Protein AF-A0A921KM11-F1 (afdb_monomer)

Nearest PDB structures (foldseek):
  5i2d-assembly2_M  TM=9.593E-01  e=4.001E-28  Thermus thermophilus HB8
  5d4c-assembly2_K  TM=9.243E-01  e=2.531E-28  Thermus thermophilus
  5i2d-assembly2_L  TM=9.234E-01  e=7.091E-28  Thermus thermophilus HB8
  5tjg-assembly1_B  TM=9.460E-01  e=3.326E-27  Thermus aquaticus
  1bdf-assembly1_B  TM=9.072E-01  e=2.531E-28  Escherichia coli

Mean predicted aligned error: 5.38 Å

Foldseek 3Di:
DPDFDQWDWDWADPDQFKIKIKTDFGFFPVLVVVQVLLQVCLQWPDKFKAWFKKFKPPAQEQPAAAPQWPDGSVLLLVLSRLWGKAFPPPDFKDKKKAKDADQDFDFLLRIPDDPRIDTQCRRRTRTGGHHGGIIIMMTMMGMDTHKDAQVNSDDPPDDGRMGTHITGGNQWPDKDWDWDFDDDDPDGNTIMIMIMTGGSNSDGSVVSSVVSVVVVVVVVVVVVCVVVPDD

Secondary structure (DSSP, 8-state):
-------EEEEEEEETTEEEEEEEEE-TTHHHHHHHHHHHHHHHTSEEEEEEEEEETT--SSS-B-TTBSSBHHHHHHHHTT--EEE-SS-SEEEEEEEEESSEEEEGGGSB--TTEEES-TT-EEEEEPTT-EEEEEEEEEEEESEE-TGGG--TTPPTTEEE--EE--SEEEEEEEEEEEEETTEEEEEEEEEEEEE-SSS-HHHHHHHHHHHHHHHHHHHHGGGGS--

Sequence (231 aa):
MSEFIRPQVSVEEISENLARVSAEPLERGYGDTLGNSLRRVLLSSLSGAAVEAIQIDGVQHEFTTVDGVYEDVTDIVLNVKGLVFRSMGTGDEAEASLSVDGPMTVTGGDFDIPAEFELVNPDHVICTLGAGAHLTMKMRVGVGRGYVSGEDNERESDPIGIIHVDSLYSPVKRCAKAVEACRVGRHTDYDRLVLEVETNGSISPRDAVVEAANIINQHMTAFMSLTDEDE

Radius of gyration: 22.62 Å; Cα contacts (8 Å, |Δi|>4): 521; chains: 1; bounding box: 48×47×66 Å

Organism: NCBI:txid1852386

Solvent-accessible surface area (backbone atoms only — not comparable to full-atom values): 12257 Å² total; per-residue (Å²): 128,87,81,75,74,82,53,48,76,47,77,47,77,77,48,86,34,28,26,38,39,35,39,36,59,28,60,65,65,46,21,57,57,51,47,55,50,43,47,49,33,38,47,44,62,39,74,25,19,23,46,32,29,38,36,44,74,98,43,64,56,56,96,43,72,51,78,48,41,78,50,40,39,54,53,34,52,55,29,52,63,68,52,42,36,27,67,66,78,78,54,61,63,52,66,30,38,36,74,54,70,30,64,40,74,43,31,52,61,65,40,53,68,45,86,38,44,44,73,70,47,36,83,43,65,42,46,40,34,34,78,80,17,68,51,47,39,38,35,38,36,35,58,44,50,18,70,44,50,24,76,77,54,62,55,95,85,62,62,91,29,55,38,56,31,56,22,63,11,29,42,37,76,44,69,49,78,49,70,42,78,34,70,62,94,90,46,63,65,26,16,26,25,38,37,39,33,30,28,71,59,61,45,46,35,68,57,46,52,52,53,27,52,50,55,53,49,57,59,50,48,66,61,58,54,61,77,69,77,82,128

pLDDT: mean 92.93, std 8.07, range [41.41, 98.19]

Structure (mmCIF, N/CA/C/O backbone):
data_AF-A0A921KM11-F1
#
_entry.id   AF-A0A921KM11-F1
#
loop_
_atom_site.group_PDB
_atom_site.id
_atom_site.type_symbol
_atom_site.label_atom_id
_atom_site.label_alt_id
_atom_site.label_comp_id
_atom_site.label_asym_id
_atom_site.label_entity_id
_atom_site.label_seq_id
_atom_site.pdbx_PDB_ins_code
_atom_site.Cartn_x
_atom_site.Cartn_y
_atom_site.Cartn_z
_atom_site.occupancy
_atom_site.B_iso_or_equiv
_atom_site.auth_seq_id
_atom_site.auth_comp_id
_atom_site.auth_asym_id
_atom_site.auth_atom_id
_atom_site.pdbx_PDB_model_num
ATOM 1 N N . MET A 1 1 ? 24.449 14.269 -31.905 1.00 48.00 1 MET A N 1
ATOM 2 C CA . MET A 1 1 ? 23.913 13.405 -30.835 1.00 48.00 1 MET A CA 1
ATOM 3 C C . MET A 1 1 ? 23.383 12.150 -31.500 1.00 48.00 1 MET A C 1
ATOM 5 O O . MET A 1 1 ? 22.691 12.293 -32.499 1.00 48.00 1 MET A O 1
ATOM 9 N N . SER A 1 2 ? 23.792 10.961 -31.051 1.00 53.56 2 SER A N 1
ATOM 10 C CA . SER A 1 2 ? 23.215 9.708 -31.560 1.00 53.56 2 SER A CA 1
ATOM 11 C C . SER A 1 2 ? 21.723 9.717 -31.244 1.00 53.56 2 SER A C 1
ATOM 13 O O . SER A 1 2 ? 21.355 9.969 -30.099 1.00 53.56 2 SER A O 1
ATOM 15 N N . GLU A 1 3 ? 20.876 9.527 -32.249 1.00 69.94 3 GLU A N 1
ATOM 16 C CA . GLU A 1 3 ? 19.427 9.508 -32.067 1.00 69.94 3 GLU A CA 1
ATOM 17 C C . GLU A 1 3 ? 19.057 8.181 -31.391 1.00 69.94 3 GLU A C 1
ATOM 19 O O . GLU A 1 3 ? 19.225 7.114 -31.980 1.00 69.94 3 GLU A O 1
ATOM 24 N N . PHE A 1 4 ? 18.664 8.244 -30.116 1.00 75.06 4 PHE A N 1
ATOM 25 C CA . PHE A 1 4 ? 18.194 7.083 -29.358 1.00 75.06 4 PHE A CA 1
ATOM 26 C C . PHE A 1 4 ? 16.927 6.519 -30.002 1.00 75.06 4 PHE A C 1
ATOM 28 O O . PHE A 1 4 ? 16.059 7.278 -30.455 1.00 75.06 4 PHE A O 1
ATOM 35 N N . ILE A 1 5 ? 16.791 5.192 -30.023 1.00 82.31 5 ILE A N 1
ATOM 36 C CA . ILE A 1 5 ? 15.549 4.574 -30.485 1.00 82.31 5 ILE A CA 1
ATOM 37 C C . ILE A 1 5 ? 14.467 4.862 -29.449 1.00 82.31 5 ILE A C 1
ATOM 39 O O . ILE A 1 5 ? 14.670 4.688 -28.252 1.00 82.31 5 ILE A O 1
ATOM 43 N N . ARG A 1 6 ? 13.290 5.304 -29.902 1.00 85.38 6 ARG A N 1
ATOM 44 C CA . ARG A 1 6 ? 12.140 5.447 -29.006 1.00 85.38 6 ARG A CA 1
ATOM 45 C C . ARG A 1 6 ? 11.589 4.054 -28.680 1.00 85.38 6 ARG A C 1
ATOM 47 O O . ARG A 1 6 ? 11.075 3.411 -29.600 1.00 85.38 6 ARG A O 1
ATOM 54 N N . PRO A 1 7 ? 11.665 3.591 -27.419 1.00 89.56 7 PRO A N 1
ATOM 55 C CA . PRO A 1 7 ? 11.099 2.305 -27.047 1.00 89.56 7 PRO A CA 1
ATOM 56 C C . PRO A 1 7 ? 9.572 2.359 -27.131 1.00 89.56 7 PRO A C 1
ATOM 58 O O . PRO A 1 7 ? 8.949 3.390 -26.864 1.00 89.56 7 PRO A O 1
ATOM 61 N N . GLN A 1 8 ? 8.963 1.232 -27.474 1.00 92.38 8 GLN A N 1
ATOM 62 C CA . GLN A 1 8 ? 7.533 1.015 -27.319 1.00 92.38 8 GLN A CA 1
ATOM 63 C C . GLN A 1 8 ? 7.277 0.395 -25.952 1.00 92.38 8 GLN A C 1
ATOM 65 O O . GLN A 1 8 ? 7.977 -0.530 -25.540 1.00 92.38 8 GLN A O 1
ATOM 70 N N . VAL A 1 9 ? 6.265 0.907 -25.255 1.00 95.19 9 VAL A N 1
ATOM 71 C CA . VAL A 1 9 ? 5.821 0.368 -23.969 1.00 95.19 9 VAL A CA 1
ATOM 72 C C . VAL A 1 9 ? 4.517 -0.385 -24.191 1.00 95.19 9 VAL A C 1
ATOM 74 O O . VAL A 1 9 ? 3.579 0.155 -24.777 1.00 95.19 9 VAL A O 1
ATOM 77 N N . SER A 1 10 ? 4.457 -1.626 -23.722 1.00 95.12 10 SER A N 1
ATOM 78 C CA . SER A 1 10 ? 3.253 -2.455 -23.729 1.00 95.12 10 SER A CA 1
ATOM 79 C C . SER A 1 10 ? 2.886 -2.874 -22.309 1.00 95.12 10 SER A C 1
ATOM 81 O O . SER A 1 10 ? 3.757 -3.039 -21.454 1.00 95.12 10 SER A O 1
ATOM 83 N N . VAL A 1 11 ? 1.586 -3.026 -22.063 1.00 95.88 11 VAL A N 1
ATOM 84 C CA . VAL A 1 11 ? 1.032 -3.438 -20.772 1.00 95.88 11 VAL A CA 1
ATOM 85 C C . VAL A 1 11 ? 0.155 -4.661 -21.003 1.00 95.88 11 VAL A C 1
ATOM 87 O O . VAL A 1 11 ? -0.763 -4.624 -21.820 1.00 95.88 11 VAL A O 1
ATOM 90 N N . GLU A 1 12 ? 0.459 -5.739 -20.293 1.00 96.38 12 GLU A N 1
ATOM 91 C CA . GLU A 1 12 ? -0.336 -6.958 -20.203 1.00 96.38 12 GLU A CA 1
ATOM 92 C C . GLU A 1 12 ? -0.961 -7.006 -18.803 1.00 96.38 12 GLU A C 1
ATOM 94 O O . GLU A 1 12 ? -0.262 -7.175 -17.802 1.00 96.38 12 GLU A O 1
ATOM 99 N N . GLU A 1 13 ? -2.277 -6.818 -18.719 1.00 93.94 13 GLU A N 1
ATOM 100 C CA . GLU A 1 13 ? -3.025 -6.927 -17.463 1.00 93.94 13 GLU A CA 1
ATOM 101 C C . GLU A 1 13 ? -3.270 -8.411 -17.155 1.00 93.94 13 GLU A C 1
ATOM 103 O O . GLU A 1 13 ? -3.981 -9.098 -17.887 1.00 93.94 13 GLU A O 1
ATOM 108 N N . ILE A 1 14 ? -2.641 -8.921 -16.091 1.00 95.19 14 ILE A N 1
ATOM 109 C CA . ILE A 1 14 ? -2.758 -10.326 -15.666 1.00 95.19 14 ILE A CA 1
ATOM 110 C C . ILE A 1 14 ? -3.972 -10.487 -14.739 1.00 95.19 14 ILE A C 1
ATOM 112 O O . ILE A 1 14 ? -4.701 -11.474 -14.822 1.00 95.19 14 ILE A O 1
ATOM 116 N N . SER A 1 15 ? -4.189 -9.515 -13.852 1.00 94.50 15 SER A N 1
ATOM 117 C CA . SER A 1 15 ? -5.377 -9.378 -13.001 1.00 94.50 15 SER A CA 1
ATOM 118 C C . SER A 1 15 ? -5.575 -7.906 -12.624 1.00 94.50 15 SER A C 1
ATOM 120 O O . SER A 1 15 ? -4.727 -7.079 -12.954 1.00 94.50 15 SER A O 1
ATOM 122 N N . GLU A 1 16 ? -6.637 -7.579 -11.883 1.00 91.56 16 GLU A N 1
ATOM 123 C CA . GLU A 1 16 ? -6.924 -6.202 -11.439 1.00 91.56 16 GLU A CA 1
ATOM 124 C C . GLU A 1 16 ? -5.727 -5.528 -10.742 1.00 91.56 16 GLU A C 1
ATOM 126 O O . GLU A 1 16 ? -5.432 -4.362 -10.995 1.00 91.56 16 GLU A O 1
ATOM 131 N N . ASN A 1 17 ? -4.983 -6.290 -9.933 1.00 96.25 17 ASN A N 1
ATOM 132 C CA . ASN A 1 17 ? -3.869 -5.784 -9.127 1.00 96.25 17 ASN A CA 1
ATOM 133 C C . ASN A 1 17 ? -2.497 -6.290 -9.595 1.00 96.25 17 ASN A C 1
ATOM 135 O O . ASN A 1 17 ? -1.511 -6.117 -8.882 1.00 96.25 17 ASN A O 1
ATOM 139 N N . LEU A 1 18 ? -2.404 -6.927 -10.769 1.00 97.50 18 LEU A N 1
ATOM 140 C CA . LEU A 1 18 ? -1.148 -7.465 -11.303 1.00 97.50 18 LEU A CA 1
ATOM 141 C C . LEU A 1 18 ? -1.035 -7.189 -12.800 1.00 97.50 18 LEU A C 1
ATOM 143 O O . LEU A 1 18 ? -1.850 -7.674 -13.584 1.00 97.50 18 LEU A O 1
ATOM 147 N N . ALA A 1 19 ? 0.021 -6.491 -13.211 1.00 97.69 19 ALA A N 1
ATOM 148 C CA . ALA A 1 19 ? 0.318 -6.282 -14.624 1.00 97.69 19 ALA A CA 1
ATOM 149 C C . ALA A 1 19 ? 1.790 -6.525 -14.941 1.00 97.69 19 ALA A C 1
ATOM 151 O O . ALA A 1 19 ? 2.681 -6.319 -14.111 1.00 97.69 19 ALA A O 1
ATOM 152 N N . ARG A 1 20 ? 2.037 -6.914 -16.188 1.00 97.88 20 ARG A N 1
ATOM 153 C CA . ARG A 1 20 ? 3.364 -6.972 -16.780 1.00 97.88 20 ARG A CA 1
ATOM 154 C C . ARG A 1 20 ? 3.530 -5.819 -17.759 1.00 97.88 20 ARG A C 1
ATOM 156 O O . ARG A 1 20 ? 2.820 -5.725 -18.754 1.00 97.88 20 ARG A O 1
ATOM 163 N N . VAL A 1 21 ? 4.487 -4.945 -17.485 1.00 97.31 21 VAL A N 1
ATOM 164 C CA . VAL A 1 21 ? 4.853 -3.826 -18.353 1.00 97.31 21 VAL A CA 1
ATOM 165 C C . VAL A 1 21 ? 6.169 -4.156 -19.031 1.00 97.31 21 VAL A C 1
ATOM 167 O O . VAL A 1 21 ? 7.143 -4.480 -18.355 1.00 97.31 21 VAL A O 1
ATOM 170 N N . SER A 1 22 ? 6.217 -4.070 -20.358 1.00 96.69 22 SER A N 1
ATOM 171 C CA . SER A 1 22 ? 7.458 -4.277 -21.100 1.00 96.69 22 SER A CA 1
ATOM 172 C C . SER A 1 22 ? 7.816 -3.088 -21.980 1.00 96.69 22 SER A C 1
ATOM 174 O O . SER A 1 22 ? 6.933 -2.438 -22.538 1.00 96.69 22 SER A O 1
ATOM 176 N N . ALA A 1 23 ? 9.111 -2.790 -22.072 1.00 96.06 23 ALA A N 1
ATOM 177 C CA . ALA A 1 23 ? 9.656 -1.706 -22.879 1.00 96.06 23 ALA A CA 1
ATOM 178 C C . ALA A 1 23 ? 10.766 -2.234 -23.794 1.00 96.06 23 ALA A C 1
ATOM 180 O O . ALA A 1 23 ? 11.762 -2.783 -23.314 1.00 96.06 23 ALA A O 1
ATOM 181 N N . GLU A 1 24 ? 10.587 -2.066 -25.104 1.00 93.75 24 GLU A N 1
ATOM 182 C CA . GLU A 1 24 ? 11.540 -2.498 -26.129 1.00 93.75 24 GLU A CA 1
ATOM 183 C C . GLU A 1 24 ? 11.396 -1.709 -27.445 1.00 93.75 24 GLU A C 1
ATOM 185 O O . GLU A 1 24 ? 10.311 -1.214 -27.756 1.00 93.75 24 GLU A O 1
ATOM 190 N N . PRO A 1 25 ? 12.458 -1.612 -28.261 1.00 94.56 25 PRO A N 1
ATOM 191 C CA . PRO A 1 25 ? 13.839 -1.957 -27.930 1.00 94.56 25 PRO A CA 1
ATOM 192 C C . PRO A 1 25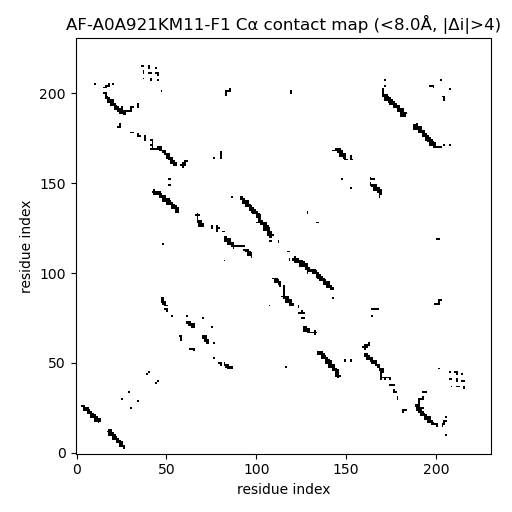 ? 14.516 -0.839 -27.122 1.00 94.56 25 PRO A C 1
ATOM 194 O O . PRO A 1 25 ? 14.247 0.341 -27.340 1.00 94.56 25 PRO A O 1
ATOM 197 N N . LEU A 1 26 ? 15.409 -1.215 -26.209 1.00 92.88 26 LEU A N 1
ATOM 198 C CA . LEU A 1 26 ? 16.268 -0.308 -25.442 1.00 92.88 26 LEU A CA 1
ATOM 199 C C . LEU A 1 26 ? 17.730 -0.559 -25.805 1.00 92.88 26 LEU A C 1
ATOM 201 O O . LEU A 1 26 ? 18.121 -1.697 -26.049 1.00 92.88 26 LEU A O 1
ATOM 205 N N . GLU A 1 27 ? 18.569 0.468 -25.842 1.00 91.31 27 GLU A N 1
ATOM 206 C CA . GLU A 1 27 ? 20.008 0.278 -26.008 1.00 91.31 27 GLU A CA 1
ATOM 207 C C . GLU A 1 27 ? 20.583 -0.568 -24.864 1.00 91.31 27 GLU A C 1
ATOM 209 O O . GLU A 1 27 ? 20.099 -0.541 -23.729 1.00 91.31 27 GLU A O 1
ATOM 214 N N . ARG A 1 28 ? 21.651 -1.313 -25.153 1.00 90.62 28 ARG A N 1
ATOM 215 C CA . ARG A 1 28 ? 22.296 -2.192 -24.177 1.00 90.62 28 ARG A CA 1
ATOM 216 C C . ARG A 1 28 ? 22.605 -1.469 -22.862 1.00 90.62 28 ARG A C 1
ATOM 218 O O . ARG A 1 28 ? 23.297 -0.452 -22.851 1.00 90.62 28 ARG A O 1
ATOM 225 N N . GLY A 1 29 ? 22.153 -2.037 -21.749 1.00 91.44 29 GLY A N 1
ATOM 226 C CA . GLY A 1 29 ? 22.330 -1.505 -20.398 1.00 91.44 29 GLY A CA 1
ATOM 227 C C . GLY A 1 29 ? 21.230 -0.534 -19.959 1.00 91.44 29 GLY A C 1
ATOM 228 O O . GLY A 1 29 ? 21.071 -0.311 -18.756 1.00 91.44 29 GLY A O 1
ATOM 229 N N . TYR A 1 30 ? 20.424 0.015 -20.877 1.00 93.12 30 TYR A N 1
ATOM 230 C CA . TYR A 1 30 ? 19.284 0.856 -20.498 1.00 93.12 30 TYR A CA 1
ATOM 231 C C . TYR A 1 30 ? 18.153 0.043 -19.868 1.00 93.12 30 TYR A C 1
ATOM 233 O O . TYR A 1 30 ? 17.442 0.584 -19.019 1.00 93.12 30 TYR A O 1
ATOM 241 N N . GLY A 1 31 ? 18.023 -1.252 -20.187 1.00 94.81 31 GLY A N 1
ATOM 242 C CA . GLY A 1 31 ? 17.074 -2.133 -19.504 1.00 94.81 31 GLY A CA 1
ATOM 243 C C . GLY A 1 31 ? 17.340 -2.198 -17.997 1.00 94.81 31 GLY A C 1
ATOM 244 O O . GLY A 1 31 ? 16.425 -2.043 -17.186 1.00 94.81 31 GLY A O 1
ATOM 245 N N . ASP A 1 32 ? 18.607 -2.342 -17.603 1.00 95.81 32 ASP A N 1
ATOM 246 C CA . ASP A 1 32 ? 19.002 -2.353 -16.195 1.00 95.81 32 ASP A CA 1
ATOM 247 C C . ASP A 1 32 ? 18.861 -0.980 -15.532 1.00 95.81 32 ASP A C 1
ATOM 249 O O . ASP A 1 32 ? 18.305 -0.895 -14.435 1.00 95.81 32 ASP A O 1
ATOM 253 N N . THR A 1 33 ? 19.315 0.087 -16.195 1.00 95.38 33 THR A N 1
ATOM 254 C CA . THR A 1 33 ? 19.247 1.461 -15.672 1.00 95.38 33 THR A CA 1
ATOM 255 C C . THR A 1 33 ? 17.808 1.894 -15.397 1.00 95.38 33 THR A C 1
ATOM 257 O O . THR A 1 33 ? 17.485 2.314 -14.280 1.00 95.38 33 THR A O 1
ATOM 260 N N . LEU A 1 34 ? 16.922 1.751 -16.386 1.00 95.50 34 LEU A N 1
ATOM 261 C CA . LEU A 1 34 ? 15.516 2.133 -16.256 1.00 95.50 34 LEU A CA 1
ATOM 262 C C . LEU A 1 34 ? 14.781 1.195 -15.302 1.00 95.50 34 LEU A C 1
ATOM 264 O O . LEU A 1 34 ? 14.071 1.658 -14.413 1.00 95.50 34 LEU A O 1
ATOM 268 N N . GLY A 1 35 ? 14.993 -0.116 -15.429 1.00 96.44 35 GLY A N 1
ATOM 269 C CA . GLY A 1 35 ? 14.295 -1.100 -14.613 1.00 96.44 35 GLY A CA 1
ATOM 270 C C . GLY A 1 35 ? 14.648 -1.017 -13.127 1.00 96.44 35 GLY A C 1
ATOM 271 O O . GLY A 1 35 ? 13.759 -1.120 -12.286 1.00 96.44 35 GLY A O 1
ATOM 272 N N . ASN A 1 36 ? 15.916 -0.776 -12.776 1.00 96.38 36 ASN A N 1
ATOM 273 C CA . ASN A 1 36 ? 16.312 -0.589 -11.377 1.00 96.38 36 ASN A CA 1
ATOM 274 C C . ASN A 1 36 ? 15.746 0.717 -10.802 1.00 96.38 36 ASN A C 1
ATOM 276 O O . ASN A 1 36 ? 15.298 0.731 -9.655 1.00 96.38 36 ASN A O 1
ATOM 280 N N . SER A 1 37 ? 15.742 1.791 -11.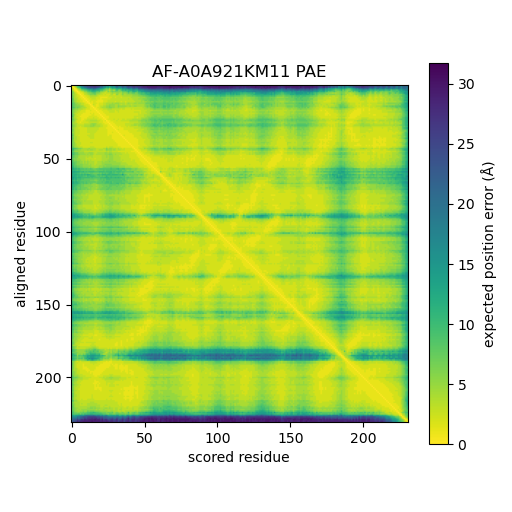595 1.00 96.12 37 SER A N 1
ATOM 281 C CA . SER A 1 37 ? 15.203 3.092 -11.182 1.00 96.12 37 SER A CA 1
ATOM 282 C C . SER A 1 37 ? 13.695 3.016 -10.941 1.00 96.12 37 SER A C 1
ATOM 284 O O . SER A 1 37 ? 13.236 3.342 -9.847 1.00 96.12 37 SER A O 1
ATOM 286 N N . LEU A 1 38 ? 12.938 2.488 -11.909 1.00 96.81 38 LEU A N 1
ATOM 287 C CA . LEU A 1 38 ? 11.490 2.291 -11.798 1.00 96.81 38 LEU A CA 1
ATOM 288 C C . LEU A 1 38 ? 11.141 1.389 -10.619 1.00 96.81 38 LEU A C 1
ATOM 290 O O . LEU A 1 38 ? 10.289 1.750 -9.815 1.00 96.81 38 LEU A O 1
ATOM 294 N N . ARG A 1 39 ? 11.840 0.260 -10.452 1.00 96.12 39 ARG A N 1
ATOM 295 C CA . ARG A 1 39 ? 11.596 -0.657 -9.331 1.00 96.12 39 ARG A CA 1
ATOM 296 C C . ARG A 1 39 ? 11.777 0.017 -7.971 1.00 96.12 39 ARG A C 1
ATOM 298 O O . ARG A 1 39 ? 11.008 -0.265 -7.058 1.00 96.12 39 ARG A O 1
ATOM 305 N N . ARG A 1 40 ? 12.789 0.877 -7.810 1.00 95.12 40 ARG A N 1
ATOM 306 C CA . ARG A 1 40 ? 13.002 1.610 -6.552 1.00 95.12 40 ARG A CA 1
ATOM 307 C C . ARG A 1 40 ? 11.855 2.577 -6.288 1.00 95.12 40 ARG A C 1
ATOM 309 O O . ARG A 1 40 ? 11.257 2.510 -5.225 1.00 95.12 40 ARG A O 1
ATOM 316 N N . VAL A 1 41 ? 11.521 3.410 -7.271 1.00 96.44 41 VAL A N 1
ATOM 317 C CA . VAL A 1 41 ? 10.464 4.419 -7.133 1.00 96.44 41 VAL A CA 1
ATOM 318 C C . VAL A 1 41 ? 9.107 3.770 -6.868 1.00 96.44 41 VAL A C 1
ATOM 320 O O . VAL A 1 41 ? 8.430 4.184 -5.933 1.00 96.44 41 VAL A O 1
ATOM 323 N N . LEU A 1 42 ? 8.767 2.701 -7.597 1.00 96.25 42 LEU A N 1
ATOM 324 C CA . LEU A 1 42 ? 7.547 1.915 -7.388 1.00 96.25 42 LEU A CA 1
ATOM 325 C C . LEU A 1 42 ? 7.401 1.437 -5.939 1.00 96.25 42 LEU A C 1
ATOM 327 O O . LEU A 1 42 ? 6.315 1.519 -5.385 1.00 96.25 42 LEU A O 1
ATOM 331 N N . LEU A 1 43 ? 8.483 0.954 -5.321 1.00 93.81 43 LEU A N 1
ATOM 332 C CA . LEU A 1 43 ? 8.430 0.379 -3.975 1.00 93.81 43 LEU A CA 1
ATOM 333 C C . LEU A 1 43 ? 8.491 1.422 -2.850 1.00 93.81 43 LEU A C 1
ATOM 335 O O . LEU A 1 43 ? 8.012 1.125 -1.759 1.00 93.81 43 LEU A O 1
ATOM 339 N N . SER A 1 44 ? 9.082 2.602 -3.072 1.00 91.75 44 SER A N 1
ATOM 340 C CA . SER A 1 44 ? 9.384 3.543 -1.978 1.00 91.75 44 SER A CA 1
ATOM 341 C C . SER A 1 44 ? 8.816 4.953 -2.112 1.00 91.75 44 SER A C 1
ATOM 343 O O . SER A 1 44 ? 8.842 5.691 -1.133 1.00 91.75 44 SER A O 1
ATOM 345 N N . SER A 1 45 ? 8.390 5.380 -3.299 1.00 93.00 45 SER A N 1
ATOM 346 C CA . SER A 1 45 ? 8.204 6.812 -3.584 1.00 93.00 45 SER A CA 1
ATOM 347 C C . SER A 1 45 ? 6.793 7.203 -4.003 1.00 93.00 45 SER A C 1
ATOM 349 O O . SER A 1 45 ? 6.510 8.399 -4.039 1.00 93.00 45 SER A O 1
ATOM 351 N N . LEU A 1 46 ? 5.929 6.232 -4.302 1.00 94.81 46 LEU A N 1
ATOM 352 C CA . LEU A 1 46 ? 4.520 6.495 -4.584 1.00 94.81 46 LEU A CA 1
ATOM 353 C C . LEU A 1 46 ? 3.811 6.937 -3.306 1.00 94.81 46 LEU A C 1
ATOM 355 O O . LEU A 1 46 ? 4.107 6.437 -2.215 1.00 94.81 46 LEU A O 1
ATOM 359 N N . SER A 1 47 ? 2.893 7.886 -3.466 1.00 93.56 47 SER A N 1
ATOM 360 C CA . SER A 1 47 ? 2.029 8.330 -2.378 1.00 93.56 47 SER A CA 1
ATOM 361 C C . SER A 1 47 ? 0.963 7.274 -2.103 1.00 93.56 47 SER A C 1
ATOM 363 O O . SER A 1 47 ? 0.402 6.695 -3.032 1.00 93.56 47 SER A O 1
ATOM 365 N N . GLY A 1 48 ? 0.646 7.046 -0.836 1.00 95.31 48 GLY A N 1
ATOM 366 C CA . GLY A 1 48 ? -0.470 6.191 -0.444 1.00 95.31 48 GLY A CA 1
ATOM 367 C C . GLY A 1 48 ? -0.987 6.540 0.942 1.00 95.31 48 GLY A C 1
ATOM 368 O O . GLY A 1 48 ? -0.474 7.458 1.578 1.00 95.31 48 GLY A O 1
ATOM 369 N N . ALA A 1 49 ? -2.019 5.826 1.384 1.00 96.88 49 ALA A N 1
ATOM 370 C CA . ALA A 1 49 ? -2.674 6.051 2.666 1.00 96.88 49 ALA A CA 1
ATOM 371 C C . ALA A 1 49 ? -2.614 4.790 3.535 1.00 96.88 49 ALA A C 1
ATOM 373 O O . ALA A 1 49 ? -2.774 3.679 3.027 1.00 96.88 49 ALA A O 1
ATOM 374 N N . ALA A 1 50 ? -2.374 4.968 4.831 1.00 97.06 50 ALA A N 1
ATOM 375 C CA . ALA A 1 50 ? -2.260 3.881 5.799 1.00 97.06 50 ALA A CA 1
ATOM 376 C C . ALA A 1 50 ? -2.680 4.343 7.200 1.00 97.06 50 ALA A C 1
ATOM 378 O O . ALA A 1 50 ? -2.743 5.541 7.479 1.00 97.06 50 ALA A O 1
ATOM 379 N N . VAL A 1 51 ? -2.959 3.381 8.080 1.00 97.44 51 VAL A N 1
ATOM 380 C CA . VAL A 1 51 ? -3.229 3.651 9.497 1.00 97.44 51 VAL A CA 1
ATOM 381 C C . VAL A 1 51 ? -1.921 3.949 10.219 1.00 97.44 51 VAL A C 1
ATOM 383 O O . VAL A 1 51 ? -1.001 3.141 10.169 1.00 97.44 51 VAL A O 1
ATOM 386 N N . GLU A 1 52 ? -1.866 5.082 10.911 1.00 96.94 52 GLU A N 1
ATOM 387 C CA . GLU A 1 52 ? -0.714 5.522 11.708 1.00 96.94 52 GLU A CA 1
ATOM 388 C C . GLU A 1 52 ? -0.821 5.129 13.176 1.00 96.94 52 GLU A C 1
ATOM 390 O O . GLU A 1 52 ? 0.179 4.880 13.849 1.00 96.94 52 GLU A O 1
ATOM 395 N N . ALA A 1 53 ? -2.043 5.133 13.699 1.00 96.75 53 ALA A N 1
ATOM 396 C CA . ALA A 1 53 ? -2.302 4.893 15.103 1.00 96.75 53 ALA A CA 1
ATOM 397 C C . ALA A 1 53 ? -3.736 4.418 15.317 1.00 96.75 53 ALA A C 1
ATOM 399 O O . ALA A 1 53 ? -4.640 4.776 14.558 1.00 96.75 53 ALA A O 1
ATOM 400 N N . ILE A 1 54 ? -3.946 3.658 16.385 1.00 97.00 54 ILE A N 1
ATOM 401 C CA . ILE A 1 54 ? -5.267 3.251 16.855 1.00 97.00 54 ILE A CA 1
ATOM 402 C C . ILE A 1 54 ? -5.454 3.611 18.325 1.00 97.00 54 ILE A C 1
ATOM 404 O O . ILE A 1 54 ? -4.498 3.721 19.087 1.00 97.00 54 ILE A O 1
ATOM 408 N N . GLN A 1 55 ? -6.704 3.760 18.736 1.00 96.25 55 GLN A N 1
ATOM 409 C CA . GLN A 1 55 ? -7.092 3.916 20.129 1.00 96.25 55 GLN A CA 1
ATOM 410 C C . GLN A 1 55 ? -8.312 3.042 20.391 1.00 96.25 55 GLN A C 1
ATOM 412 O O . GLN A 1 55 ? -9.343 3.212 19.741 1.00 96.25 55 GLN A O 1
ATOM 417 N N . ILE A 1 56 ? -8.197 2.119 21.343 1.00 96.12 56 ILE A N 1
ATOM 418 C CA . ILE A 1 56 ? -9.278 1.214 21.747 1.00 96.12 56 ILE A CA 1
ATOM 419 C C . ILE A 1 56 ? -9.720 1.611 23.153 1.00 96.12 56 ILE A C 1
ATOM 421 O O . ILE A 1 56 ? -8.883 1.785 24.041 1.00 96.12 56 ILE A O 1
ATOM 425 N N . ASP A 1 57 ? -11.027 1.762 23.367 1.00 94.44 57 ASP A N 1
ATOM 426 C CA . ASP A 1 57 ? -11.535 2.129 24.687 1.00 94.44 57 ASP A CA 1
ATOM 427 C C . ASP A 1 57 ? -11.210 1.048 25.734 1.00 94.44 57 ASP A C 1
ATOM 429 O O . ASP A 1 57 ? -11.308 -0.153 25.479 1.00 94.44 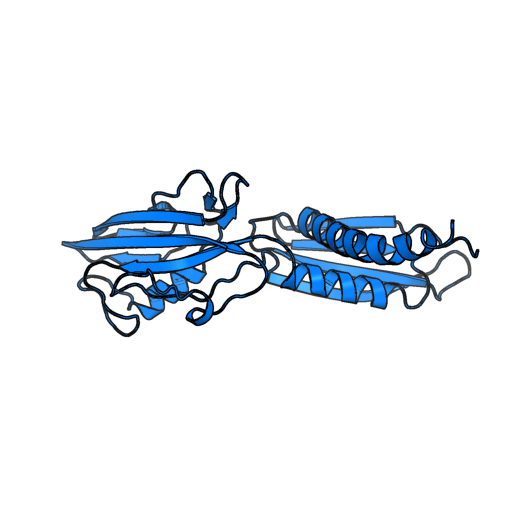57 ASP A O 1
ATOM 433 N N . GLY A 1 58 ? -10.775 1.477 26.918 1.00 89.94 58 GLY A N 1
ATOM 434 C CA . GLY A 1 58 ? -10.332 0.585 27.994 1.00 89.94 58 GLY A CA 1
ATOM 435 C C . GLY A 1 58 ? -8.948 -0.062 27.813 1.00 89.94 58 GLY A C 1
ATOM 436 O O . GLY A 1 58 ? -8.488 -0.740 28.734 1.00 89.94 58 GLY A O 1
ATOM 437 N N . VAL A 1 59 ? -8.250 0.170 26.696 1.00 93.44 59 VAL A N 1
ATOM 438 C CA . VAL A 1 59 ? -6.904 -0.364 26.429 1.00 93.44 59 VAL A CA 1
ATOM 439 C C . VAL A 1 59 ? -5.844 0.720 26.616 1.00 93.44 59 VAL A C 1
ATOM 441 O O . VAL A 1 59 ? -5.977 1.832 26.117 1.00 93.44 59 VAL A O 1
ATOM 444 N N . GLN A 1 60 ? -4.765 0.395 27.335 1.00 89.81 60 GLN A N 1
ATOM 445 C CA . GLN A 1 60 ? -3.650 1.328 27.563 1.00 89.81 60 GLN A CA 1
ATOM 446 C C . GLN A 1 60 ? -2.422 1.050 26.692 1.00 89.81 60 GLN A C 1
ATOM 448 O O . GLN A 1 60 ? -1.625 1.957 26.478 1.00 89.81 60 GLN A O 1
ATOM 453 N N . HIS A 1 61 ? -2.235 -0.194 26.244 1.00 89.88 61 HIS A N 1
ATOM 454 C CA . HIS A 1 61 ? -1.096 -0.607 25.427 1.00 89.88 61 HIS A CA 1
ATOM 455 C C . HIS A 1 61 ? -1.405 -1.885 24.631 1.00 89.88 61 HIS A C 1
ATOM 457 O O . HIS A 1 61 ? -2.331 -2.632 24.958 1.00 89.88 61 HIS A O 1
ATOM 463 N N . GLU A 1 62 ? -0.579 -2.167 23.623 1.00 86.00 62 GLU A N 1
ATOM 464 C CA . GLU A 1 62 ? -0.761 -3.255 22.646 1.00 86.00 62 GLU A CA 1
ATOM 465 C C . GLU A 1 62 ? -0.650 -4.681 23.219 1.00 86.00 62 GLU A C 1
ATOM 467 O O . GLU A 1 62 ? -1.229 -5.621 22.687 1.00 86.00 62 GLU A O 1
ATOM 472 N N . PHE A 1 63 ? 0.053 -4.854 24.341 1.00 90.62 63 PHE A N 1
ATOM 473 C CA . PHE A 1 63 ? 0.232 -6.160 25.000 1.00 90.62 63 PHE A CA 1
ATOM 474 C C . PHE A 1 63 ? -0.906 -6.519 25.972 1.00 90.62 63 PHE A C 1
ATOM 476 O O . PHE A 1 63 ? -0.655 -6.981 27.088 1.00 90.62 63 PHE A O 1
ATOM 483 N N . THR A 1 64 ? -2.154 -6.241 25.593 1.00 92.94 64 THR A N 1
ATOM 484 C CA . THR A 1 64 ? -3.345 -6.531 26.408 1.00 92.94 64 THR A CA 1
ATOM 485 C C . THR A 1 64 ? -4.427 -7.256 25.611 1.00 92.94 64 THR A C 1
ATOM 487 O O . THR A 1 64 ? -4.302 -7.491 24.411 1.00 92.94 64 THR A O 1
ATOM 490 N N . THR A 1 65 ? -5.492 -7.637 26.310 1.00 92.69 65 THR A N 1
ATOM 491 C CA . THR A 1 65 ? -6.697 -8.254 25.755 1.00 92.69 65 THR A CA 1
ATOM 492 C C . THR A 1 65 ? -7.896 -7.352 26.000 1.00 92.69 65 THR A C 1
ATOM 494 O O . THR A 1 65 ? -7.960 -6.691 27.039 1.00 92.69 65 THR A O 1
ATOM 497 N N . VAL A 1 66 ? -8.874 -7.388 25.098 1.00 93.19 66 VAL A N 1
ATOM 498 C CA . VAL A 1 66 ? -10.147 -6.673 25.256 1.00 93.19 66 VAL A CA 1
ATOM 499 C C . VAL A 1 66 ? -11.215 -7.656 25.735 1.00 93.19 66 VAL A C 1
ATOM 501 O O . VAL A 1 66 ? -11.356 -8.744 25.179 1.00 93.19 66 VAL A O 1
ATOM 504 N N . ASP A 1 67 ? -11.955 -7.302 26.788 1.00 92.38 67 ASP A N 1
ATOM 505 C CA . ASP A 1 67 ? -12.975 -8.194 27.348 1.00 92.38 67 ASP A CA 1
ATOM 506 C C . ASP A 1 67 ? -14.079 -8.487 26.320 1.00 92.38 67 ASP A C 1
ATOM 508 O O . ASP A 1 67 ? -14.621 -7.584 25.683 1.00 92.38 67 ASP A O 1
ATOM 512 N N . GLY A 1 68 ? -14.397 -9.768 26.140 1.00 91.69 68 GLY A N 1
ATOM 513 C CA . GLY A 1 68 ? -15.388 -10.216 25.161 1.00 91.69 68 GLY A CA 1
ATOM 514 C C . GLY A 1 68 ? -14.939 -10.199 23.691 1.00 91.69 68 GLY A C 1
ATOM 515 O O . GLY A 1 68 ? -15.753 -10.546 22.833 1.00 91.69 68 GLY A O 1
ATOM 516 N N . VAL A 1 69 ? -13.682 -9.863 23.386 1.00 96.19 69 VAL A N 1
ATOM 517 C CA . VAL A 1 69 ? -13.080 -9.988 22.043 1.00 96.19 69 VAL A CA 1
ATOM 518 C C . VAL A 1 69 ? -12.235 -11.261 21.977 1.00 96.19 69 VAL A C 1
ATOM 520 O O . VAL A 1 69 ? -11.597 -11.637 22.960 1.00 96.19 69 VAL A O 1
ATOM 523 N N . TYR A 1 70 ? -12.277 -11.973 20.850 1.00 95.31 70 TYR A N 1
ATOM 524 C CA . TYR A 1 70 ? -11.556 -13.241 20.691 1.00 95.31 70 TYR A CA 1
ATOM 525 C C . TYR A 1 70 ? -10.055 -13.047 20.444 1.00 95.31 70 TYR A C 1
ATOM 527 O O . TYR A 1 70 ? -9.245 -13.815 20.962 1.00 95.31 70 TYR A O 1
ATOM 535 N N . GLU A 1 71 ? -9.706 -12.054 19.636 1.00 96.88 71 GLU A N 1
ATOM 536 C CA . GLU A 1 71 ? -8.347 -11.658 19.282 1.00 96.88 71 GLU A CA 1
ATOM 537 C C . GLU A 1 71 ? -7.738 -10.762 20.372 1.00 96.88 71 GLU A C 1
ATOM 539 O O . GLU A 1 71 ? -8.444 -9.997 21.039 1.00 96.88 71 GLU A O 1
ATOM 544 N N . ASP A 1 72 ? -6.419 -10.842 20.563 1.00 95.69 72 ASP A N 1
ATOM 545 C CA . ASP A 1 72 ? -5.716 -9.898 21.432 1.00 95.69 72 ASP A CA 1
ATOM 546 C C . ASP A 1 72 ? -5.454 -8.558 20.716 1.00 95.69 72 ASP A C 1
ATOM 548 O O . ASP A 1 72 ? -5.707 -8.395 19.520 1.00 95.69 72 ASP A O 1
ATOM 552 N N . VAL A 1 73 ? -4.975 -7.548 21.447 1.00 95.38 73 VAL A N 1
ATOM 553 C CA . VAL A 1 73 ? -4.753 -6.223 20.848 1.00 95.38 73 VAL A CA 1
ATOM 554 C C . VAL A 1 73 ? -3.637 -6.256 19.794 1.00 95.38 73 VAL A C 1
ATOM 556 O O . VAL A 1 73 ? -3.688 -5.486 18.838 1.00 95.38 73 VAL A O 1
ATOM 559 N N . THR A 1 74 ? -2.665 -7.165 19.904 1.00 95.12 74 THR A N 1
ATOM 560 C CA . THR A 1 74 ? -1.591 -7.308 18.909 1.00 95.12 74 THR A CA 1
ATOM 561 C C . THR A 1 74 ? -2.137 -7.859 17.588 1.00 95.12 74 THR A C 1
ATOM 563 O O . THR A 1 74 ? -1.796 -7.347 16.519 1.00 95.12 74 THR A O 1
ATOM 566 N N . ASP A 1 75 ? -3.034 -8.841 17.651 1.00 96.31 75 ASP A N 1
ATOM 567 C CA . ASP A 1 75 ? -3.765 -9.359 16.495 1.00 96.31 75 ASP A CA 1
ATOM 568 C C . ASP A 1 75 ? -4.618 -8.259 15.842 1.00 96.31 75 ASP A C 1
ATOM 570 O O . ASP A 1 75 ? -4.586 -8.093 14.621 1.00 96.31 75 ASP A O 1
ATOM 574 N N . ILE A 1 76 ? -5.321 -7.445 16.642 1.00 96.38 76 ILE A N 1
ATOM 575 C CA . ILE A 1 76 ? -6.095 -6.296 16.140 1.00 96.38 76 ILE A CA 1
ATOM 576 C C . ILE A 1 76 ? -5.179 -5.300 15.422 1.00 96.38 76 ILE A C 1
ATOM 578 O O . ILE A 1 76 ? -5.495 -4.881 14.310 1.00 96.38 76 ILE A O 1
ATOM 582 N N . VAL A 1 77 ? -4.031 -4.944 16.009 1.00 96.06 77 VAL A N 1
ATOM 583 C CA . VAL A 1 77 ? -3.037 -4.058 15.378 1.00 96.06 77 VAL A CA 1
ATOM 584 C C . VAL A 1 77 ? -2.576 -4.632 14.036 1.00 96.06 77 VAL A C 1
ATOM 586 O O . VAL A 1 77 ? -2.505 -3.901 13.047 1.00 96.06 77 VAL A O 1
ATOM 589 N N . LEU A 1 78 ? -2.293 -5.937 13.966 1.00 95.56 78 LEU A N 1
ATOM 590 C CA . LEU A 1 78 ? -1.871 -6.595 12.729 1.00 95.56 78 LEU A CA 1
ATOM 591 C C . LEU A 1 78 ? -2.972 -6.589 11.659 1.00 95.56 78 LEU A C 1
ATOM 593 O O . LEU A 1 78 ? -2.680 -6.343 10.489 1.00 95.56 78 LEU A O 1
ATOM 597 N N . ASN A 1 79 ? -4.225 -6.818 12.047 1.00 97.00 79 ASN A N 1
ATOM 598 C CA . ASN A 1 79 ? -5.356 -6.791 11.122 1.00 97.00 79 ASN A CA 1
ATOM 599 C C . ASN A 1 79 ? -5.654 -5.364 10.643 1.00 97.00 79 ASN A C 1
ATOM 601 O O . ASN A 1 79 ? -5.898 -5.138 9.461 1.00 97.00 79 ASN A O 1
ATOM 605 N N . VAL A 1 80 ? -5.533 -4.359 11.512 1.00 96.00 80 VAL A N 1
ATOM 606 C CA . VAL A 1 80 ? -5.674 -2.954 11.109 1.00 96.00 80 VAL A CA 1
ATOM 607 C C . VAL A 1 80 ? -4.586 -2.546 10.105 1.00 96.00 80 VAL A C 1
ATOM 609 O O . VAL A 1 80 ? -4.899 -1.858 9.133 1.00 96.00 80 VAL A O 1
ATOM 612 N N . LYS A 1 81 ? -3.342 -3.039 10.240 1.00 94.62 81 LYS A N 1
ATOM 613 C CA . LYS A 1 81 ? -2.286 -2.867 9.212 1.00 94.62 81 LYS A CA 1
ATOM 614 C C . LYS A 1 81 ? -2.668 -3.458 7.848 1.00 94.62 81 LYS A C 1
ATOM 616 O O . LYS A 1 81 ? -2.092 -3.071 6.832 1.00 94.62 81 LYS A O 1
ATOM 621 N N . GLY A 1 82 ? -3.593 -4.416 7.812 1.00 95.19 82 GLY A N 1
ATOM 622 C CA . GLY A 1 82 ? -4.095 -5.047 6.592 1.00 95.19 82 GLY A CA 1
ATOM 623 C C . GLY A 1 82 ? -5.154 -4.232 5.842 1.00 95.19 82 GLY A C 1
ATOM 624 O O . GLY A 1 82 ? -5.478 -4.572 4.697 1.00 95.19 82 GLY A O 1
ATOM 625 N N . LEU A 1 83 ? -5.681 -3.158 6.437 1.00 97.06 83 LEU A N 1
ATOM 626 C CA . LEU A 1 83 ? -6.610 -2.247 5.770 1.00 97.06 83 LEU A CA 1
ATOM 627 C C . LEU A 1 83 ? -5.893 -1.432 4.690 1.00 97.06 83 LEU A C 1
ATOM 629 O O . LEU A 1 83 ? -4.812 -0.884 4.898 1.00 97.06 83 LEU A O 1
ATOM 633 N N . VAL A 1 84 ? -6.515 -1.348 3.518 1.00 96.94 84 VAL A N 1
ATOM 634 C CA . VAL A 1 84 ? -5.989 -0.637 2.356 1.00 96.94 84 VAL A CA 1
ATOM 635 C C . VAL A 1 84 ? -6.845 0.590 2.102 1.00 96.94 84 VAL A C 1
ATOM 637 O O . VAL A 1 84 ? -8.006 0.479 1.711 1.00 96.94 84 VAL A O 1
ATOM 640 N N . PHE A 1 85 ? -6.239 1.762 2.257 1.00 96.75 85 PHE A N 1
ATOM 641 C CA . PHE A 1 85 ? -6.888 3.038 1.993 1.00 96.75 85 PHE A CA 1
ATOM 642 C C . PHE A 1 85 ? -6.402 3.645 0.677 1.00 96.75 85 PHE A C 1
ATOM 644 O O . PHE A 1 85 ? -5.229 3.547 0.300 1.00 96.75 85 PHE A O 1
ATOM 651 N N . ARG A 1 86 ? -7.315 4.314 -0.022 1.00 95.19 86 ARG A N 1
ATOM 652 C CA . ARG A 1 86 ? -7.024 5.214 -1.137 1.00 95.19 86 ARG A CA 1
ATOM 653 C C . ARG A 1 86 ? -7.330 6.640 -0.686 1.00 95.19 86 ARG A C 1
ATOM 655 O O . ARG A 1 86 ? -8.411 6.899 -0.174 1.00 95.19 86 ARG A O 1
ATOM 662 N N . SER A 1 87 ? -6.384 7.560 -0.870 1.00 93.81 87 SER A N 1
ATOM 663 C CA . SER A 1 87 ? -6.626 8.986 -0.618 1.00 93.81 87 SER A CA 1
ATOM 664 C C . SER A 1 87 ? -7.435 9.598 -1.761 1.00 93.81 87 SER A C 1
ATOM 666 O O . SER A 1 87 ? -7.143 9.354 -2.933 1.00 93.81 87 SER A O 1
ATOM 668 N N . MET A 1 88 ? -8.412 10.432 -1.416 1.00 93.25 88 MET A N 1
ATOM 669 C CA . MET A 1 88 ? -9.222 11.206 -2.361 1.00 93.25 88 MET A CA 1
ATOM 670 C C . MET A 1 88 ? -8.596 12.571 -2.696 1.00 93.25 88 MET A C 1
ATOM 672 O O . MET A 1 88 ? -9.147 13.327 -3.496 1.00 93.25 88 MET A O 1
ATOM 676 N N . GLY A 1 89 ? -7.438 12.896 -2.104 1.00 87.75 89 GLY A N 1
ATOM 677 C CA . GLY A 1 89 ? -6.689 14.131 -2.360 1.00 87.75 89 GLY A CA 1
ATOM 678 C C . GLY A 1 89 ? -7.290 15.394 -1.732 1.00 87.75 89 GLY A C 1
ATOM 679 O O . GLY A 1 89 ? -6.920 16.500 -2.119 1.00 87.75 89 GLY A O 1
ATOM 680 N N . THR A 1 90 ? -8.228 15.249 -0.793 1.00 86.38 90 THR A N 1
ATOM 681 C CA . THR A 1 90 ? -8.894 16.369 -0.102 1.00 86.38 90 THR A CA 1
ATOM 682 C C . THR A 1 90 ? -8.349 16.638 1.302 1.00 86.38 90 THR A C 1
ATOM 684 O O . THR A 1 90 ? -8.738 17.632 1.911 1.00 86.38 90 THR A O 1
ATOM 687 N N . GLY A 1 91 ? -7.443 15.794 1.799 1.00 88.44 91 GLY A N 1
ATOM 688 C CA . GLY A 1 91 ? -6.780 15.933 3.092 1.00 88.44 91 GLY A CA 1
ATOM 689 C C . GLY A 1 91 ? -5.602 14.967 3.228 1.00 88.44 91 GLY A C 1
ATOM 690 O O . GLY A 1 91 ? -5.521 13.975 2.501 1.00 88.44 91 GLY A O 1
ATOM 691 N N . ASP A 1 92 ? -4.700 15.283 4.156 1.00 90.88 92 ASP A N 1
ATOM 692 C CA . ASP A 1 92 ? -3.490 14.494 4.428 1.00 90.88 92 ASP A CA 1
ATOM 693 C C . ASP A 1 92 ? -3.671 13.533 5.617 1.00 90.88 92 ASP A C 1
ATOM 695 O O . ASP A 1 92 ? -2.894 12.597 5.780 1.00 90.88 92 ASP A O 1
ATOM 699 N N . GLU A 1 93 ? -4.706 13.745 6.435 1.00 94.81 93 GLU A N 1
ATOM 700 C CA . GLU A 1 93 ? -5.012 12.956 7.628 1.00 94.81 93 GLU A CA 1
ATOM 701 C C . GLU A 1 93 ? -6.501 13.050 7.980 1.00 94.81 93 GLU A C 1
ATOM 703 O O . GLU A 1 93 ? -7.107 14.114 7.825 1.00 94.81 93 GLU A O 1
ATOM 708 N N . ALA A 1 94 ? -7.074 11.962 8.501 1.00 95.94 94 ALA A N 1
ATOM 709 C CA . ALA A 1 94 ? -8.390 11.962 9.132 1.00 95.94 94 ALA A CA 1
ATOM 710 C C . ALA A 1 94 ? -8.533 10.829 10.169 1.00 95.94 94 ALA A C 1
ATOM 712 O O . ALA A 1 94 ? -7.766 9.864 10.181 1.00 95.94 94 ALA A O 1
ATOM 713 N N . GLU A 1 95 ? -9.533 10.945 11.046 1.00 96.44 95 GLU A N 1
ATOM 714 C CA . GLU A 1 95 ? -9.867 9.927 12.049 1.00 96.44 95 GLU A CA 1
ATOM 715 C C . GLU A 1 95 ? -11.066 9.101 11.567 1.00 96.44 95 GLU A C 1
ATOM 717 O O . GLU A 1 95 ? -12.131 9.655 11.297 1.00 96.44 95 GLU A O 1
ATOM 722 N N . ALA A 1 96 ? -10.899 7.782 11.480 1.00 96.88 96 ALA A N 1
ATOM 723 C CA . ALA A 1 96 ? -11.998 6.839 11.307 1.00 96.88 96 ALA A CA 1
ATOM 724 C C . ALA A 1 96 ? -12.374 6.227 12.658 1.00 96.88 96 ALA A C 1
ATOM 726 O O . ALA A 1 96 ? -11.517 6.025 13.524 1.00 96.88 96 ALA A O 1
ATOM 727 N N . SER A 1 97 ? -13.653 5.919 12.858 1.00 97.38 97 SER A N 1
ATOM 728 C CA . SER A 1 97 ? -14.144 5.424 14.148 1.00 97.38 97 SER A CA 1
ATOM 729 C C . SER A 1 97 ? -15.163 4.304 13.998 1.00 97.38 97 SER A C 1
ATOM 731 O O . SER A 1 97 ? -15.837 4.197 12.979 1.00 97.38 97 SER A O 1
ATOM 733 N N . LEU A 1 98 ? -15.267 3.459 15.019 1.00 96.62 98 LEU A N 1
ATOM 734 C CA . LEU A 1 98 ? -16.271 2.406 15.117 1.00 96.62 98 LEU A CA 1
ATOM 735 C C . LEU A 1 98 ? -16.814 2.345 16.549 1.00 96.62 98 LEU A C 1
ATOM 737 O O . LEU A 1 98 ? -16.080 2.571 17.515 1.00 96.62 98 LEU A O 1
ATOM 741 N N . SER A 1 99 ? -18.092 2.003 16.682 1.00 96.88 99 SER A N 1
ATOM 742 C CA . SER A 1 99 ? -18.710 1.623 17.954 1.00 96.88 99 SER A CA 1
ATOM 743 C C . SER A 1 99 ? -19.788 0.582 17.669 1.00 96.88 99 SER A C 1
ATOM 745 O O . SER A 1 99 ? -20.792 0.895 17.027 1.00 96.88 99 SER A O 1
ATOM 747 N N . VAL A 1 100 ? -19.548 -0.668 18.067 1.00 96.75 100 VAL A N 1
ATOM 748 C CA . VAL A 1 100 ? -20.403 -1.810 17.705 1.00 96.75 100 VAL A CA 1
ATOM 749 C C . VAL A 1 100 ? -20.574 -2.789 18.866 1.00 96.75 100 VAL A C 1
ATOM 751 O O . VAL A 1 100 ? -19.706 -2.916 19.734 1.00 96.75 100 VAL A O 1
ATOM 754 N N . ASP A 1 101 ? -21.700 -3.502 18.854 1.00 96.31 101 ASP A N 1
ATOM 755 C CA . ASP A 1 101 ? -22.078 -4.497 19.858 1.00 96.31 101 ASP A CA 1
ATOM 756 C C . ASP A 1 101 ? -22.062 -5.914 19.267 1.00 96.31 101 ASP A C 1
ATOM 758 O O . ASP A 1 101 ? -22.575 -6.166 18.175 1.00 96.31 101 ASP A O 1
ATOM 762 N N . GLY A 1 102 ? -21.501 -6.863 20.015 1.00 93.44 102 GLY A N 1
ATOM 763 C CA . GLY A 1 102 ? -21.455 -8.276 19.657 1.00 93.44 102 GLY A CA 1
ATOM 764 C C . GLY A 1 102 ? -22.744 -9.049 19.988 1.00 93.44 102 GLY A C 1
ATOM 765 O O . GLY A 1 102 ? -23.575 -8.606 20.787 1.00 93.44 102 GLY A O 1
ATOM 766 N N . PRO A 1 103 ? -22.918 -10.268 19.443 1.00 96.25 103 PRO A N 1
ATOM 767 C CA . PRO A 1 103 ? -21.902 -11.046 18.740 1.00 96.25 103 PRO A CA 1
ATOM 768 C C . PRO A 1 103 ? -21.840 -10.728 17.240 1.00 96.25 103 PRO A C 1
ATOM 770 O O . PRO A 1 103 ? -22.844 -10.854 16.538 1.00 96.25 103 PRO A O 1
ATOM 773 N N . MET A 1 104 ? -20.657 -10.373 16.738 1.00 96.56 104 MET A N 1
ATOM 774 C CA . MET A 1 104 ? -20.415 -10.131 15.311 1.00 96.56 104 MET A CA 1
ATOM 775 C C . MET A 1 104 ? -18.926 -10.229 14.965 1.00 96.56 104 MET A C 1
ATOM 777 O O . MET A 1 104 ? -18.071 -10.089 15.836 1.00 96.56 104 MET A O 1
ATOM 781 N N . THR A 1 105 ? -18.616 -10.439 13.688 1.00 97.62 105 THR A N 1
ATOM 782 C CA . THR A 1 105 ? -17.263 -10.243 13.155 1.00 97.62 105 THR A CA 1
ATOM 783 C C . THR A 1 105 ? -17.156 -8.810 12.657 1.00 97.62 105 THR A C 1
ATOM 785 O O . THR A 1 105 ? -17.939 -8.411 11.801 1.00 97.62 105 THR A O 1
ATOM 788 N N . VAL A 1 106 ? -16.209 -8.055 13.206 1.00 97.62 106 VAL A N 1
ATOM 789 C CA . VAL A 1 106 ? -15.917 -6.675 12.817 1.00 97.62 106 VAL A CA 1
ATOM 790 C C . VAL A 1 10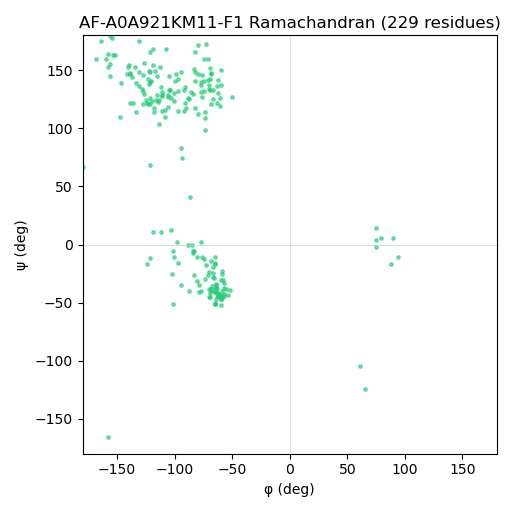6 ? -14.989 -6.694 11.613 1.00 97.62 106 VAL A C 1
ATOM 792 O O . VAL A 1 106 ? -13.945 -7.353 11.619 1.00 97.62 106 VAL A O 1
ATOM 795 N N . THR A 1 107 ? -15.367 -5.953 10.586 1.00 98.00 107 THR A N 1
ATOM 796 C CA . THR A 1 107 ? -14.644 -5.7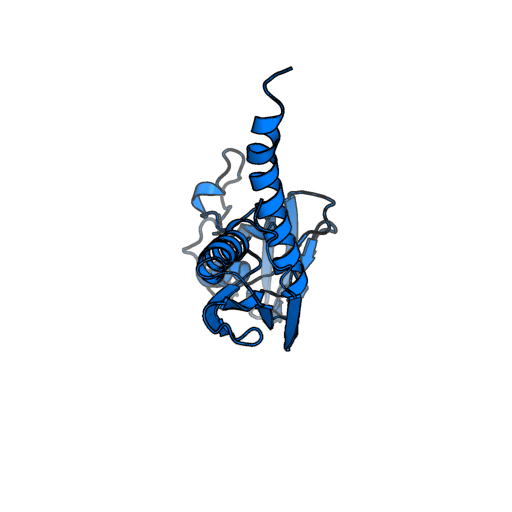80 9.330 1.00 98.00 107 THR A CA 1
ATOM 797 C C . THR A 1 107 ? -14.275 -4.314 9.121 1.00 98.00 107 THR A C 1
ATOM 799 O O . THR A 1 107 ? -14.766 -3.428 9.819 1.00 98.00 107 THR A O 1
ATOM 802 N N . GLY A 1 108 ? -13.412 -4.029 8.147 1.00 96.06 108 GLY A N 1
ATOM 803 C CA . GLY A 1 108 ? -13.094 -2.654 7.764 1.00 96.06 108 GLY A CA 1
ATOM 804 C C . GLY A 1 108 ? -14.330 -1.850 7.329 1.00 96.06 108 GLY A C 1
ATOM 805 O O . GLY A 1 108 ? -14.389 -0.646 7.556 1.00 96.06 108 GLY A O 1
ATOM 806 N N . GLY A 1 109 ? -15.340 -2.511 6.759 1.00 96.38 109 GLY A N 1
ATOM 807 C CA . GLY A 1 109 ? -16.598 -1.888 6.346 1.00 96.38 109 GLY A CA 1
ATOM 808 C C . GLY A 1 109 ? -17.484 -1.399 7.497 1.00 96.38 109 GLY A C 1
ATOM 809 O O . GLY A 1 109 ? -18.406 -0.629 7.246 1.00 96.38 109 GLY A O 1
ATOM 810 N N . ASP A 1 110 ? -17.208 -1.809 8.739 1.00 97.19 110 ASP A N 1
ATOM 811 C CA . ASP A 1 110 ? -17.956 -1.367 9.925 1.00 97.19 110 ASP A CA 1
ATOM 812 C C . ASP A 1 110 ? -17.457 -0.023 10.487 1.00 97.19 110 ASP A C 1
ATOM 814 O O . ASP A 1 110 ? -18.068 0.534 11.400 1.00 97.19 110 ASP A O 1
ATOM 818 N N . PHE A 1 111 ? -16.348 0.507 9.962 1.00 97.31 111 PHE A N 1
ATOM 819 C CA . PHE A 1 111 ? -15.831 1.813 10.355 1.00 97.31 111 PHE A CA 1
ATOM 820 C C . PHE A 1 111 ? -16.548 2.934 9.613 1.00 97.31 111 PHE A C 1
ATOM 822 O O . PHE A 1 111 ? -16.769 2.872 8.403 1.00 97.31 111 PHE A O 1
ATOM 829 N N . ASP A 1 112 ? -16.808 4.018 10.333 1.00 97.38 112 ASP A N 1
ATOM 830 C CA . ASP A 1 112 ? -17.132 5.301 9.731 1.00 97.38 112 ASP A CA 1
ATOM 831 C C . ASP A 1 112 ? -15.847 5.898 9.146 1.00 97.38 112 ASP A C 1
ATOM 833 O O . ASP A 1 112 ? -14.994 6.423 9.871 1.00 97.38 112 ASP A O 1
ATOM 837 N N . ILE A 1 113 ? -15.671 5.718 7.834 1.00 96.31 113 ILE A N 1
ATOM 838 C CA . ILE A 1 113 ? -14.509 6.212 7.094 1.00 96.31 113 ILE A CA 1
ATOM 839 C C . ILE A 1 113 ? -14.780 7.651 6.627 1.00 96.31 113 ILE A C 1
ATOM 841 O O . ILE A 1 113 ? -15.779 7.897 5.942 1.00 96.31 113 ILE A O 1
ATOM 845 N N . PRO A 1 114 ? -13.895 8.604 6.956 1.00 95.00 114 PRO A N 1
ATOM 846 C CA . PRO A 1 114 ? -14.041 9.998 6.557 1.00 95.00 114 PRO A CA 1
ATOM 847 C C . PRO A 1 114 ? -13.846 10.173 5.038 1.00 95.00 114 PRO A C 1
ATOM 849 O O . PRO A 1 114 ? -13.145 9.397 4.390 1.00 95.00 114 PRO A O 1
ATOM 852 N N . ALA A 1 115 ? -14.476 11.198 4.455 1.00 94.69 115 ALA A N 1
ATOM 853 C CA . ALA A 1 115 ? -14.605 11.369 2.999 1.00 94.69 115 ALA A CA 1
ATOM 854 C C . ALA A 1 115 ? -13.272 11.600 2.254 1.00 94.69 115 ALA A C 1
ATOM 856 O O . ALA A 1 115 ? -13.208 11.476 1.030 1.00 94.69 115 ALA A O 1
ATOM 857 N N . GLU A 1 116 ? -12.216 11.947 2.983 1.00 95.00 116 GLU A N 1
ATOM 858 C CA . GLU A 1 116 ? -10.844 12.094 2.508 1.00 95.00 116 GLU A CA 1
ATOM 859 C C . GLU A 1 116 ? -10.230 10.761 2.060 1.00 95.00 116 GLU A C 1
ATOM 861 O O . GLU A 1 116 ? -9.264 10.763 1.288 1.00 95.00 116 GLU A O 1
ATOM 866 N N . PHE A 1 117 ? -10.797 9.634 2.502 1.00 96.56 117 PHE A N 1
ATOM 867 C CA . PHE A 1 117 ? -10.295 8.297 2.225 1.00 96.56 117 PHE A CA 1
ATOM 868 C C . PHE A 1 117 ? -11.398 7.355 1.732 1.00 96.56 117 PHE A C 1
ATOM 870 O O . PHE A 1 117 ? -12.560 7.434 2.115 1.00 96.56 117 PHE A O 1
ATOM 877 N N . GLU A 1 118 ? -11.006 6.410 0.887 1.00 96.00 118 GLU A N 1
ATOM 878 C CA . GLU A 1 118 ? -11.828 5.289 0.442 1.00 96.00 118 GLU A CA 1
ATOM 879 C C . GLU A 1 118 ? -11.188 3.990 0.943 1.00 96.00 118 GLU A C 1
ATOM 881 O O . GLU A 1 118 ? -9.995 3.752 0.728 1.00 96.00 118 GLU A O 1
ATOM 886 N N . LEU A 1 119 ? -11.974 3.137 1.603 1.00 97.06 119 LEU A N 1
ATOM 887 C CA . LEU A 1 119 ? -11.522 1.809 2.004 1.00 97.06 119 LEU A CA 1
ATOM 888 C C . LEU A 1 119 ? -11.656 0.831 0.831 1.00 97.06 119 LEU A C 1
ATOM 890 O O . LEU A 1 119 ? -12.755 0.550 0.359 1.00 97.06 119 LEU A O 1
ATOM 894 N N . VAL A 1 120 ? -10.527 0.286 0.382 1.00 96.88 120 VAL A N 1
ATOM 895 C CA . VAL A 1 120 ? -10.445 -0.573 -0.811 1.00 96.88 120 VAL A CA 1
ATOM 896 C C . VAL A 1 120 ? -10.880 -2.010 -0.512 1.00 96.88 120 VAL A C 1
ATOM 898 O O . VAL A 1 120 ? -11.418 -2.688 -1.383 1.00 96.88 120 VAL A O 1
ATOM 901 N N . ASN A 1 121 ? -10.651 -2.493 0.711 1.00 96.81 121 ASN A N 1
ATOM 902 C CA . ASN A 1 121 ? -10.956 -3.858 1.146 1.00 96.81 121 ASN A CA 1
ATOM 903 C C . ASN A 1 121 ? -11.931 -3.881 2.343 1.00 96.81 121 ASN A C 1
ATOM 905 O O . ASN A 1 121 ? -11.534 -4.285 3.438 1.00 96.81 121 ASN A O 1
ATOM 909 N N . PRO A 1 122 ? -13.209 -3.492 2.158 1.00 97.12 122 PRO A N 1
ATOM 910 C CA . PRO A 1 122 ? -14.187 -3.411 3.249 1.00 97.12 122 PRO A CA 1
ATOM 911 C C . PRO A 1 122 ? -14.422 -4.746 3.967 1.00 97.12 122 PRO A C 1
ATOM 913 O O . PRO A 1 122 ? -14.636 -4.758 5.173 1.00 97.12 122 PRO A O 1
ATOM 916 N N . ASP A 1 123 ? -14.290 -5.872 3.267 1.00 97.31 123 ASP A N 1
ATOM 917 C CA . ASP A 1 123 ? -14.497 -7.210 3.837 1.00 97.31 123 ASP A CA 1
ATOM 918 C C . ASP A 1 123 ? -13.318 -7.711 4.700 1.00 97.31 123 ASP A C 1
ATOM 920 O O . ASP A 1 123 ? -13.322 -8.854 5.164 1.00 97.31 123 ASP A O 1
ATOM 924 N N . HIS A 1 124 ? -12.266 -6.905 4.892 1.00 97.69 124 HIS A N 1
ATOM 925 C CA . HIS A 1 124 ? -11.112 -7.296 5.699 1.00 97.69 124 HIS A CA 1
ATOM 926 C C . HIS A 1 124 ? -11.494 -7.407 7.178 1.00 97.69 124 HIS A C 1
ATOM 928 O O . HIS A 1 124 ? -11.950 -6.437 7.779 1.00 97.69 124 HIS A O 1
ATOM 934 N N . VAL A 1 125 ? -11.307 -8.590 7.762 1.00 97.94 125 VAL A N 1
ATOM 935 C CA . VAL A 1 125 ? -11.663 -8.877 9.158 1.00 97.94 125 VAL A CA 1
ATOM 936 C C . VAL A 1 125 ? -10.661 -8.232 10.110 1.00 97.94 125 VAL A C 1
ATOM 938 O O . VAL A 1 125 ? -9.457 -8.400 9.940 1.00 97.94 125 VAL A O 1
ATOM 941 N N . ILE A 1 126 ? -11.172 -7.547 11.133 1.00 97.62 126 ILE A N 1
ATOM 942 C CA . ILE A 1 126 ? -10.380 -6.925 12.198 1.00 97.62 126 ILE A CA 1
ATOM 943 C C . ILE A 1 126 ? -10.390 -7.769 13.469 1.00 97.62 126 ILE A C 1
ATOM 945 O O . ILE A 1 126 ? -9.328 -8.058 14.013 1.00 97.62 126 ILE A O 1
ATOM 949 N N . CYS A 1 127 ? -11.571 -8.163 13.945 1.00 97.44 127 CYS A N 1
ATOM 950 C CA . CYS A 1 127 ? -11.726 -9.013 15.126 1.00 97.44 127 CYS A CA 1
ATOM 951 C C . CYS A 1 127 ? -13.135 -9.614 15.205 1.00 97.44 127 CYS A C 1
ATOM 953 O O . CYS A 1 127 ? -14.024 -9.283 14.418 1.00 97.44 127 CYS A O 1
ATOM 955 N N . THR A 1 128 ? -13.354 -10.483 16.181 1.00 97.88 128 THR A N 1
ATOM 956 C CA . THR A 1 128 ? -14.615 -11.154 16.464 1.00 97.88 128 THR A CA 1
ATOM 957 C C . THR A 1 128 ? -15.069 -10.826 17.881 1.00 97.88 128 THR A C 1
ATOM 959 O O . THR A 1 128 ? -14.357 -11.055 18.859 1.00 97.88 128 THR A O 1
ATOM 962 N N . LEU A 1 129 ? -16.298 -10.327 18.000 1.00 97.31 129 LEU A N 1
ATOM 963 C CA . LEU A 1 129 ? -16.938 -9.981 19.263 1.00 97.31 129 LEU A CA 1
ATOM 964 C C . LEU A 1 129 ? -17.839 -11.116 19.748 1.00 97.31 129 LEU A C 1
ATOM 966 O O . LEU A 1 129 ? -18.676 -11.638 19.006 1.00 97.31 129 LEU A O 1
ATOM 970 N N . GLY A 1 130 ? -17.699 -11.466 21.024 1.00 96.50 130 GLY A N 1
ATOM 971 C CA . GLY A 1 130 ? -18.598 -12.363 21.740 1.00 96.50 130 GLY A CA 1
ATOM 972 C C . GLY A 1 130 ? -19.949 -11.720 22.067 1.00 96.50 130 GLY A C 1
ATOM 973 O O . GLY A 1 130 ? -20.181 -10.528 21.871 1.00 96.50 130 GLY A O 1
ATOM 974 N N . ALA A 1 131 ? -20.880 -12.522 22.584 1.00 95.50 131 ALA A N 1
ATOM 975 C CA . ALA A 1 131 ? -22.204 -12.029 22.954 1.00 95.50 131 ALA A CA 1
ATOM 976 C C . ALA A 1 131 ? -22.127 -11.055 24.144 1.00 95.50 131 ALA A C 1
ATOM 978 O O . ALA A 1 131 ? -21.624 -11.421 25.205 1.00 95.50 131 ALA A O 1
ATOM 979 N N . GLY A 1 132 ? -22.667 -9.844 23.974 1.00 92.19 132 GLY A N 1
ATOM 980 C CA . GLY A 1 132 ? -22.644 -8.796 25.001 1.00 92.19 132 GLY A CA 1
ATOM 981 C C . GLY A 1 132 ? -21.319 -8.035 25.110 1.00 92.19 132 GLY A C 1
ATOM 982 O O . GLY A 1 132 ? -21.187 -7.213 26.012 1.00 92.19 132 GLY A O 1
ATOM 983 N N . ALA A 1 133 ? -20.361 -8.297 24.215 1.00 95.19 133 ALA A N 1
ATOM 984 C CA . ALA A 1 133 ? -19.150 -7.497 24.086 1.00 95.19 133 ALA A CA 1
ATOM 985 C C . ALA A 1 133 ? -19.457 -6.182 23.358 1.00 95.19 133 ALA A C 1
ATOM 987 O O . ALA A 1 133 ? -20.282 -6.160 22.445 1.00 95.19 133 ALA A O 1
ATOM 988 N N . HIS A 1 134 ? -18.768 -5.111 23.737 1.00 95.56 134 HIS A N 1
ATOM 989 C CA . HIS A 1 134 ? -18.853 -3.811 23.082 1.00 95.56 134 HIS A CA 1
ATOM 990 C C . HIS A 1 134 ? -17.444 -3.355 22.721 1.00 95.56 134 HIS A C 1
ATOM 992 O O . HIS A 1 134 ? -16.550 -3.408 23.566 1.00 95.56 134 HIS A O 1
ATOM 998 N N . LEU A 1 135 ? -17.249 -2.898 21.486 1.00 96.12 135 LEU A N 1
ATOM 999 C CA . LEU A 1 135 ? -15.968 -2.380 21.019 1.00 96.12 135 LEU A CA 1
ATOM 1000 C C . LEU A 1 135 ? -16.157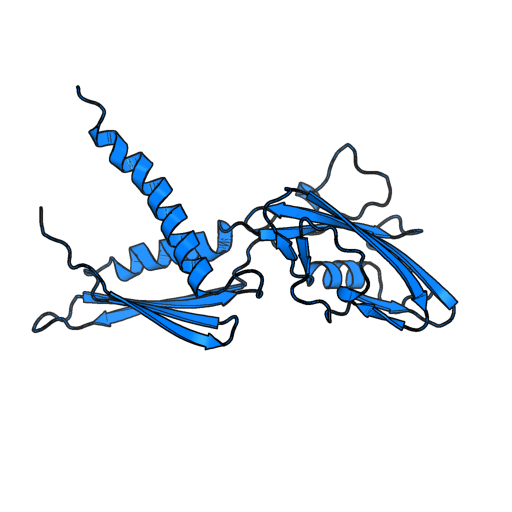 -0.966 20.484 1.00 96.12 135 LEU A C 1
ATOM 1002 O O . LEU A 1 135 ? -16.901 -0.751 19.528 1.00 96.12 135 LEU A O 1
ATOM 1006 N N . THR A 1 136 ? -15.429 -0.024 21.077 1.00 97.00 136 THR A N 1
ATOM 1007 C CA . THR A 1 136 ? -15.248 1.322 20.536 1.00 97.00 136 THR A CA 1
ATOM 1008 C C . THR A 1 136 ? -13.776 1.513 20.201 1.00 97.00 136 THR A C 1
ATOM 1010 O O . THR A 1 136 ? -12.906 1.328 21.055 1.00 97.00 136 THR A O 1
ATOM 1013 N N . MET A 1 137 ? -13.499 1.866 18.948 1.00 96.19 137 MET A N 1
ATOM 1014 C CA . MET A 1 137 ? -12.141 2.062 18.453 1.00 96.19 137 MET A CA 1
ATOM 1015 C C . MET A 1 137 ? -12.080 3.245 17.492 1.00 96.19 137 MET A C 1
ATOM 1017 O O . MET A 1 137 ? -13.015 3.512 16.738 1.00 96.19 137 MET A O 1
ATOM 1021 N N . LYS A 1 138 ? -10.949 3.941 17.509 1.00 97.12 138 LYS A N 1
ATOM 1022 C CA . LYS A 1 138 ? -10.587 4.993 16.564 1.00 97.12 138 LYS A CA 1
ATOM 1023 C C . LYS A 1 138 ? -9.281 4.634 15.880 1.00 97.12 138 LYS A C 1
ATOM 1025 O O . LYS A 1 138 ? -8.425 3.994 16.489 1.00 97.12 138 LYS A O 1
ATOM 1030 N N . MET A 1 139 ? -9.116 5.069 14.642 1.00 96.56 139 MET A N 1
ATOM 1031 C CA . MET A 1 139 ? -7.856 4.982 13.919 1.00 96.56 139 MET A CA 1
ATOM 1032 C C . MET A 1 139 ? -7.548 6.307 13.231 1.00 96.56 139 MET A C 1
ATOM 1034 O O . MET A 1 139 ? -8.429 6.936 12.647 1.00 96.56 139 MET A O 1
ATOM 1038 N N . ARG A 1 140 ? -6.284 6.713 13.285 1.00 96.81 140 ARG A N 1
ATOM 1039 C CA . ARG A 1 140 ? -5.752 7.833 12.513 1.00 96.81 140 ARG A CA 1
ATOM 1040 C C . ARG A 1 140 ? -5.234 7.293 11.188 1.00 96.81 140 ARG A C 1
ATOM 1042 O O . ARG A 1 140 ? -4.319 6.470 11.182 1.00 96.81 140 ARG A O 1
ATOM 1049 N N . VAL A 1 141 ? -5.824 7.739 10.085 1.00 97.38 141 VAL A N 1
ATOM 1050 C CA . VAL A 1 141 ? -5.390 7.410 8.723 1.00 97.38 141 VAL A CA 1
ATOM 1051 C C . VAL A 1 141 ? -4.652 8.616 8.162 1.00 97.38 141 VAL A C 1
ATOM 1053 O O . VAL A 1 141 ? -5.187 9.723 8.174 1.00 97.38 141 VAL A O 1
ATOM 1056 N N . GLY A 1 142 ? -3.432 8.397 7.683 1.00 96.38 142 GLY A N 1
ATOM 1057 C CA . GLY A 1 142 ? -2.575 9.433 7.114 1.00 96.38 142 GLY A CA 1
ATOM 1058 C C . GLY A 1 142 ? -2.187 9.136 5.671 1.00 96.38 142 GLY A C 1
ATOM 1059 O O . GLY A 1 142 ? -2.343 8.013 5.181 1.00 96.38 142 GLY A O 1
ATOM 1060 N N . VAL A 1 143 ? -1.663 10.150 4.987 1.00 96.50 143 VAL A N 1
ATOM 1061 C CA . VAL A 1 143 ? -1.032 10.041 3.669 1.00 96.50 143 VAL A CA 1
ATOM 1062 C C . VAL A 1 143 ? 0.483 10.136 3.819 1.00 96.50 143 VAL A C 1
ATOM 1064 O O . VAL A 1 143 ? 1.015 11.043 4.452 1.00 96.50 143 VAL A O 1
ATOM 1067 N N . GLY A 1 144 ? 1.201 9.223 3.174 1.00 94.81 144 GLY A N 1
ATOM 1068 C CA . GLY A 1 144 ? 2.652 9.157 3.258 1.00 94.81 144 GLY A CA 1
ATOM 1069 C C . GLY A 1 144 ? 3.280 8.422 2.083 1.00 94.81 144 GLY A C 1
ATOM 1070 O O . GLY A 1 144 ? 2.660 8.203 1.039 1.00 94.81 144 GLY A O 1
ATOM 1071 N N . ARG A 1 145 ? 4.555 8.056 2.239 1.00 94.25 145 ARG A N 1
ATOM 1072 C CA . ARG A 1 145 ? 5.336 7.326 1.231 1.00 94.25 145 ARG A CA 1
ATOM 1073 C C . ARG A 1 145 ? 6.149 6.220 1.881 1.00 94.25 145 ARG A C 1
ATOM 1075 O O . ARG A 1 145 ? 6.693 6.399 2.966 1.00 94.25 145 ARG A O 1
ATOM 1082 N N . GLY A 1 146 ? 6.287 5.102 1.174 1.00 91.75 146 GLY A N 1
ATOM 1083 C CA . GLY A 1 146 ? 7.129 3.995 1.616 1.00 91.75 146 GLY A CA 1
ATOM 1084 C C . GLY A 1 146 ? 6.617 3.343 2.902 1.00 91.75 146 GLY A C 1
ATOM 1085 O O . GLY A 1 146 ? 5.487 2.861 2.941 1.00 91.75 146 GLY A O 1
ATOM 1086 N N . TYR A 1 147 ? 7.481 3.293 3.913 1.00 93.38 147 TYR A N 1
ATOM 1087 C CA . TYR A 1 147 ? 7.232 2.680 5.215 1.00 93.38 147 TYR A CA 1
ATOM 1088 C C . TYR A 1 147 ? 7.631 3.657 6.316 1.00 93.38 147 TYR A C 1
ATOM 1090 O O . TYR A 1 147 ? 8.708 4.252 6.231 1.00 93.38 147 TYR A O 1
ATOM 1098 N N . VAL A 1 148 ? 6.793 3.774 7.340 1.00 94.94 148 VAL A N 1
ATOM 1099 C CA . VAL A 1 148 ? 7.066 4.547 8.556 1.00 94.94 148 VAL A CA 1
ATOM 1100 C C . VAL A 1 148 ? 6.800 3.644 9.754 1.00 94.94 148 VAL A C 1
ATOM 1102 O O . VAL A 1 148 ? 5.808 2.915 9.768 1.00 94.94 148 VAL A O 1
ATOM 1105 N N . SER A 1 149 ? 7.720 3.634 10.717 1.00 96.00 149 SER A N 1
ATOM 1106 C CA . SER A 1 149 ? 7.585 2.798 11.909 1.00 96.00 149 SER A CA 1
ATOM 1107 C C . SER A 1 149 ? 6.549 3.367 12.881 1.00 96.00 149 SER A C 1
ATOM 1109 O O . SER A 1 149 ? 6.256 4.561 12.847 1.00 96.00 149 SER A O 1
ATOM 1111 N N . GLY A 1 150 ? 6.024 2.531 13.780 1.00 93.25 150 GLY A N 1
ATOM 1112 C CA . GLY A 1 150 ? 5.172 3.007 14.875 1.00 93.25 150 GLY A CA 1
ATOM 1113 C C . GLY A 1 150 ? 5.856 4.083 15.732 1.00 93.25 150 GLY A C 1
ATOM 1114 O O . GLY A 1 150 ? 5.221 5.068 16.085 1.00 93.25 150 GLY A O 1
ATOM 1115 N N . GLU A 1 151 ? 7.162 3.952 15.986 1.00 92.94 151 GLU A N 1
ATOM 1116 C CA . GLU A 1 151 ? 7.949 4.950 16.733 1.00 92.94 151 GLU A CA 1
ATOM 1117 C C . GLU A 1 151 ? 7.975 6.312 16.021 1.00 92.94 151 GLU A C 1
ATOM 1119 O O . GLU A 1 151 ? 7.797 7.353 16.646 1.00 92.94 151 GLU A O 1
ATOM 1124 N N . ASP A 1 152 ? 8.139 6.319 14.696 1.00 94.69 152 ASP A N 1
ATOM 1125 C CA . ASP A 1 152 ? 8.156 7.553 13.901 1.00 94.69 152 ASP A CA 1
ATOM 1126 C C . ASP A 1 152 ? 6.762 8.196 13.757 1.00 94.69 152 ASP A C 1
ATOM 1128 O O . ASP A 1 152 ? 6.656 9.375 13.413 1.00 94.69 152 ASP A O 1
ATOM 1132 N N . ASN A 1 153 ? 5.692 7.436 14.011 1.00 93.38 153 ASN A N 1
ATOM 1133 C CA . ASN A 1 153 ? 4.312 7.928 14.034 1.00 93.38 153 ASN A CA 1
ATOM 1134 C C . ASN A 1 153 ? 3.923 8.559 15.386 1.00 93.38 153 ASN A C 1
ATOM 1136 O O . ASN A 1 153 ? 2.814 9.099 15.501 1.00 93.38 153 ASN A O 1
ATOM 1140 N N . GLU A 1 154 ? 4.793 8.491 16.401 1.00 93.00 154 GLU A N 1
ATOM 1141 C CA . GLU A 1 154 ? 4.551 9.062 17.725 1.00 93.00 154 GLU A CA 1
ATOM 1142 C C . GLU A 1 154 ? 4.501 10.594 17.683 1.00 93.00 154 GLU A C 1
ATOM 1144 O O . GLU A 1 154 ? 5.355 11.262 17.094 1.00 93.00 154 GLU A O 1
ATOM 1149 N N . ARG A 1 155 ? 3.487 11.178 18.333 1.00 92.75 155 ARG A N 1
ATOM 1150 C CA . ARG A 1 155 ? 3.333 12.632 18.451 1.00 92.75 155 ARG A CA 1
ATOM 1151 C C . ARG A 1 155 ? 3.295 13.033 19.916 1.00 92.75 155 ARG A C 1
ATOM 1153 O O . ARG A 1 155 ? 2.567 12.443 20.705 1.00 92.75 155 ARG A O 1
ATOM 1160 N N . GLU A 1 156 ? 3.978 14.125 20.264 1.00 88.69 156 GLU A N 1
ATOM 1161 C CA . GLU A 1 156 ? 3.965 14.669 21.636 1.00 88.69 156 GLU A CA 1
ATOM 1162 C C . GLU A 1 156 ? 2.553 15.034 22.131 1.00 88.69 156 GLU A C 1
ATOM 1164 O O . GLU A 1 156 ? 2.296 15.076 23.333 1.00 88.69 156 GLU A O 1
ATOM 1169 N N . SER A 1 157 ? 1.635 15.330 21.207 1.00 90.50 157 SER A N 1
ATOM 1170 C CA . SER A 1 157 ? 0.242 15.667 21.500 1.00 90.50 157 SER A CA 1
ATOM 1171 C C . SER A 1 157 ? -0.670 14.456 21.689 1.00 90.50 157 SER A C 1
ATOM 1173 O O . SER A 1 157 ? -1.856 14.647 21.966 1.00 90.50 157 SER A O 1
ATOM 1175 N N . ASP A 1 158 ? -0.174 13.237 21.471 1.00 91.88 158 ASP A N 1
ATOM 1176 C CA . ASP A 1 158 ? -1.020 12.054 21.507 1.00 91.88 158 ASP A CA 1
ATOM 1177 C C . ASP A 1 158 ? -1.489 11.740 22.943 1.00 91.88 158 ASP A C 1
ATOM 1179 O O . ASP A 1 158 ? -0.719 11.836 23.906 1.00 91.88 158 ASP A O 1
ATOM 1183 N N . PRO A 1 159 ? -2.772 11.379 23.127 1.00 87.31 159 PRO A N 1
ATOM 1184 C CA . PRO A 1 159 ? -3.298 11.027 24.434 1.00 87.31 159 PRO A CA 1
ATOM 1185 C C . PRO A 1 159 ? -2.755 9.676 24.913 1.00 87.31 159 PRO A C 1
ATOM 1187 O O . PRO A 1 159 ? -2.358 8.810 24.134 1.00 87.31 159 PRO A O 1
ATOM 1190 N N . ILE A 1 160 ? -2.824 9.461 26.227 1.00 86.31 160 ILE A N 1
ATOM 1191 C CA . ILE A 1 160 ? -2.519 8.158 26.827 1.00 86.31 160 ILE A CA 1
ATOM 1192 C C . ILE A 1 160 ? -3.468 7.094 26.251 1.00 86.31 160 ILE A C 1
ATOM 1194 O O . ILE A 1 160 ? -4.675 7.324 26.152 1.00 86.31 160 ILE A O 1
ATOM 1198 N N . GLY A 1 161 ? -2.920 5.921 25.924 1.00 88.19 161 GLY A N 1
ATOM 1199 C CA . GLY A 1 161 ? -3.673 4.790 25.376 1.00 88.19 161 GLY A CA 1
ATOM 1200 C C . GLY A 1 161 ? -3.779 4.781 23.851 1.00 88.19 161 GLY A C 1
ATOM 1201 O O . GLY A 1 161 ? -4.468 3.921 23.306 1.00 88.19 161 GLY A O 1
ATOM 1202 N N . ILE A 1 162 ? -3.108 5.706 23.154 1.00 94.88 162 ILE A N 1
ATOM 1203 C CA . ILE A 1 162 ? -2.870 5.546 21.721 1.00 94.88 162 ILE A CA 1
ATOM 1204 C C . ILE A 1 162 ? -1.844 4.426 21.495 1.00 94.88 162 ILE A C 1
ATOM 1206 O O . ILE A 1 162 ? -0.886 4.283 22.256 1.00 94.88 162 ILE A O 1
ATOM 1210 N N . ILE A 1 163 ? -2.046 3.634 20.451 1.00 95.56 163 ILE A N 1
ATOM 1211 C CA . ILE A 1 163 ? -1.124 2.594 20.006 1.00 95.56 163 ILE A CA 1
ATOM 1212 C C . ILE A 1 163 ? -0.675 2.974 18.602 1.00 95.56 163 ILE A C 1
ATOM 1214 O O . ILE A 1 163 ? -1.486 2.994 17.672 1.00 95.56 163 ILE A O 1
ATOM 1218 N N . HIS A 1 164 ? 0.605 3.292 18.447 1.00 96.00 164 HIS A N 1
ATOM 1219 C CA . HIS A 1 164 ? 1.183 3.615 17.149 1.00 96.00 164 HIS A CA 1
ATOM 1220 C C . HIS A 1 164 ? 1.423 2.351 16.337 1.00 96.00 164 HIS A C 1
ATOM 1222 O O . HIS A 1 164 ? 1.833 1.311 16.849 1.00 96.00 164 HIS A O 1
ATOM 1228 N N . VAL A 1 165 ? 1.140 2.442 15.047 1.00 95.44 165 VAL A N 1
ATOM 1229 C CA . VAL A 1 165 ? 1.121 1.311 14.128 1.00 95.44 165 VAL A CA 1
ATOM 1230 C C . VAL A 1 165 ? 2.137 1.579 13.028 1.00 95.44 165 VAL A C 1
ATOM 1232 O O . VAL A 1 165 ? 2.262 2.706 12.566 1.00 95.44 165 VAL A O 1
ATOM 1235 N N . ASP A 1 166 ? 2.869 0.555 12.591 1.00 95.81 166 ASP A N 1
ATOM 1236 C CA . ASP A 1 166 ? 3.707 0.690 11.396 1.00 95.81 166 ASP A CA 1
ATOM 1237 C C . ASP A 1 166 ? 2.846 0.969 10.154 1.00 95.81 166 ASP A C 1
ATOM 1239 O O . ASP A 1 166 ? 2.002 0.148 9.776 1.00 95.81 166 ASP A O 1
ATOM 1243 N N . SER A 1 167 ? 3.112 2.088 9.485 1.00 95.81 167 SER A N 1
ATOM 1244 C CA . SER A 1 167 ? 2.373 2.535 8.307 1.00 95.81 167 SER A CA 1
ATOM 1245 C C . SER A 1 167 ? 3.024 2.037 7.019 1.00 95.81 167 SER A C 1
ATOM 1247 O O . SER A 1 167 ? 4.118 2.463 6.635 1.00 95.81 167 SER A O 1
ATOM 1249 N N . LEU A 1 168 ? 2.314 1.172 6.293 1.00 94.19 168 LEU A N 1
ATOM 1250 C CA . LEU A 1 168 ? 2.679 0.718 4.949 1.00 94.19 168 LEU A CA 1
ATOM 1251 C C . LEU A 1 168 ? 1.984 1.582 3.887 1.00 94.19 168 LEU A C 1
ATOM 1253 O O . LEU A 1 168 ? 0.952 1.202 3.340 1.00 94.19 168 LEU A O 1
ATOM 1257 N N . TYR A 1 169 ? 2.565 2.742 3.574 1.00 95.62 169 TYR A N 1
ATOM 1258 C CA . TYR A 1 169 ? 2.006 3.665 2.579 1.00 95.62 169 TYR A CA 1
ATOM 1259 C C . TYR A 1 169 ? 2.179 3.192 1.139 1.00 95.62 169 TYR A C 1
ATOM 1261 O O . TYR A 1 169 ? 1.385 3.554 0.275 1.00 95.62 169 TYR A O 1
ATOM 1269 N N . SER A 1 170 ? 3.236 2.428 0.851 1.00 94.69 170 SER A N 1
ATOM 1270 C CA . SER A 1 170 ? 3.541 2.023 -0.521 1.00 94.69 170 SER A CA 1
ATOM 1271 C C . SER A 1 170 ? 2.398 1.194 -1.125 1.00 94.69 170 SER A C 1
ATOM 1273 O O . SER A 1 170 ? 2.107 0.099 -0.633 1.00 94.69 170 SER A O 1
ATOM 1275 N N . PRO A 1 171 ? 1.767 1.656 -2.220 1.00 95.69 171 PRO A N 1
ATOM 1276 C CA . PRO A 1 171 ? 0.664 0.928 -2.833 1.00 95.69 171 PRO A CA 1
ATOM 1277 C C . PRO A 1 171 ? 1.137 -0.284 -3.655 1.00 95.69 171 PRO A C 1
ATOM 1279 O O . PRO A 1 171 ? 0.330 -1.120 -4.067 1.00 95.69 171 PRO A O 1
ATOM 1282 N N . VAL A 1 172 ? 2.448 -0.409 -3.895 1.00 97.12 172 VAL A N 1
ATOM 1283 C CA . VAL A 1 172 ? 3.066 -1.523 -4.624 1.00 97.12 172 VAL A CA 1
ATOM 1284 C C . VAL A 1 172 ? 3.591 -2.557 -3.632 1.00 97.12 172 VAL A C 1
ATOM 1286 O O . VAL A 1 172 ? 4.555 -2.315 -2.909 1.00 97.12 172 VAL A O 1
ATOM 1289 N N . LYS A 1 173 ? 3.004 -3.756 -3.653 1.00 94.38 173 LYS A N 1
ATOM 1290 C CA . LYS A 1 173 ? 3.412 -4.886 -2.805 1.00 94.38 173 LYS A CA 1
ATOM 1291 C C . LYS A 1 173 ? 4.658 -5.581 -3.339 1.00 94.38 173 LYS A C 1
ATOM 1293 O O . LYS A 1 173 ? 5.540 -5.976 -2.578 1.00 94.38 173 LYS A O 1
ATOM 1298 N N . ARG A 1 174 ? 4.738 -5.756 -4.661 1.00 95.75 174 ARG A N 1
ATOM 1299 C CA . ARG A 1 174 ? 5.852 -6.449 -5.315 1.00 95.75 174 ARG A CA 1
ATOM 1300 C C . ARG A 1 174 ? 6.147 -5.841 -6.675 1.00 95.75 174 ARG A C 1
ATOM 1302 O O . ARG A 1 174 ? 5.248 -5.575 -7.461 1.00 95.75 174 ARG A O 1
ATOM 1309 N N . CYS A 1 175 ? 7.433 -5.699 -6.980 1.00 97.00 175 CYS A N 1
ATOM 1310 C CA . CYS A 1 175 ? 7.901 -5.418 -8.330 1.00 97.00 175 CYS A CA 1
ATOM 1311 C C . CYS A 1 175 ? 9.074 -6.346 -8.674 1.00 97.00 175 CYS A C 1
ATOM 1313 O O . CYS A 1 175 ? 10.149 -6.269 -8.057 1.00 97.00 175 CYS A O 1
ATOM 1315 N N . ALA A 1 176 ? 8.860 -7.241 -9.639 1.00 97.19 176 ALA A N 1
ATOM 1316 C CA . ALA A 1 176 ? 9.900 -8.075 -10.230 1.00 97.19 176 ALA A CA 1
ATOM 1317 C C . ALA A 1 176 ? 10.400 -7.436 -11.530 1.00 97.19 176 ALA A C 1
ATOM 1319 O O . ALA A 1 176 ? 9.628 -6.853 -12.288 1.00 97.19 176 ALA A O 1
ATOM 1320 N N . LYS A 1 177 ? 11.707 -7.541 -11.774 1.00 96.62 177 LYS A N 1
ATOM 1321 C CA . LYS A 1 177 ? 12.376 -6.960 -12.939 1.00 96.62 177 LYS A CA 1
ATOM 1322 C C . LYS A 1 177 ? 13.160 -8.041 -13.666 1.00 96.62 177 LYS A C 1
ATOM 1324 O O . LYS A 1 177 ? 13.986 -8.707 -13.043 1.00 96.62 177 LYS A O 1
ATOM 1329 N N . ALA A 1 178 ? 12.970 -8.140 -14.973 1.00 97.12 178 ALA A N 1
ATOM 1330 C CA . ALA A 1 178 ? 13.796 -8.931 -15.872 1.00 97.12 178 ALA A CA 1
ATOM 1331 C C . ALA A 1 178 ? 14.279 -8.067 -17.043 1.00 97.12 178 ALA A C 1
ATOM 1333 O O . ALA A 1 178 ? 13.579 -7.158 -17.489 1.00 97.12 178 ALA A O 1
ATOM 1334 N N . VAL A 1 179 ? 15.495 -8.337 -17.512 1.00 96.56 179 VAL A N 1
ATOM 1335 C CA . VAL A 1 179 ? 16.046 -7.742 -18.732 1.00 96.56 179 VAL A CA 1
ATOM 1336 C C . VAL A 1 179 ? 16.383 -8.889 -19.672 1.00 96.56 179 VAL A C 1
ATOM 1338 O O . VAL A 1 179 ? 17.139 -9.792 -19.315 1.00 96.56 179 VAL A O 1
ATOM 1341 N N . GLU A 1 180 ? 15.777 -8.869 -20.850 1.00 94.38 180 GLU A N 1
ATOM 1342 C CA . GLU A 1 180 ? 15.922 -9.879 -21.893 1.00 94.38 180 GLU A CA 1
ATOM 1343 C C . GLU A 1 180 ? 16.647 -9.271 -23.097 1.00 94.38 180 GLU A C 1
ATOM 1345 O O . GLU A 1 180 ? 16.559 -8.070 -23.339 1.00 94.38 180 GLU A O 1
ATOM 1350 N N . ALA A 1 181 ? 17.352 -10.087 -23.880 1.00 90.81 181 ALA A N 1
ATOM 1351 C CA . ALA A 1 181 ? 17.918 -9.622 -25.143 1.00 90.81 181 ALA A CA 1
ATOM 1352 C C . ALA A 1 181 ? 16.817 -9.542 -26.212 1.00 90.81 181 ALA A C 1
ATOM 1354 O O . ALA A 1 181 ? 16.088 -10.515 -26.425 1.00 90.81 181 ALA A O 1
ATOM 1355 N N . CYS A 1 182 ? 16.729 -8.422 -26.926 1.00 87.56 182 CYS A N 1
ATOM 1356 C CA . CYS A 1 182 ? 15.833 -8.246 -28.062 1.00 87.56 182 CYS A CA 1
ATOM 1357 C C . CYS A 1 182 ? 16.608 -7.960 -29.355 1.00 87.56 182 CYS A C 1
ATOM 1359 O O . CYS A 1 182 ? 17.755 -7.503 -29.369 1.00 87.56 182 CYS A O 1
ATOM 1361 N N . ARG A 1 183 ? 15.985 -8.301 -30.487 1.00 85.25 183 ARG A N 1
ATOM 1362 C CA . ARG A 1 183 ? 16.597 -8.187 -31.811 1.00 85.25 183 ARG A CA 1
ATOM 1363 C C . ARG A 1 183 ? 15.886 -7.129 -32.637 1.00 85.25 183 ARG A C 1
ATOM 1365 O O . ARG A 1 183 ? 14.705 -7.267 -32.938 1.00 85.25 183 ARG A O 1
ATOM 1372 N N . VAL A 1 184 ? 16.646 -6.153 -33.121 1.00 83.38 184 VAL A N 1
ATOM 1373 C CA . VAL A 1 184 ? 16.178 -5.120 -34.049 1.00 83.38 184 VAL A CA 1
ATOM 1374 C C . VAL A 1 184 ? 16.889 -5.309 -35.387 1.00 83.38 184 VAL A C 1
ATOM 1376 O O . VAL A 1 184 ? 18.076 -5.018 -35.554 1.00 83.38 184 VAL A O 1
ATOM 1379 N N . GLY A 1 185 ? 16.176 -5.870 -36.367 1.00 82.00 185 GLY A N 1
ATOM 1380 C CA . GLY A 1 185 ? 16.729 -6.173 -37.690 1.00 82.00 185 GLY A CA 1
ATOM 1381 C C . GLY A 1 185 ? 17.896 -7.173 -37.636 1.00 82.00 185 GLY A C 1
ATOM 1382 O O . GLY A 1 185 ? 17.697 -8.383 -37.486 1.00 82.00 185 GLY A O 1
ATOM 1383 N N . ARG A 1 186 ? 19.131 -6.684 -37.808 1.00 74.88 186 ARG A N 1
ATOM 1384 C CA . ARG A 1 186 ? 20.366 -7.496 -37.734 1.00 74.88 186 ARG A CA 1
ATOM 1385 C C . ARG A 1 186 ? 21.111 -7.374 -36.401 1.00 74.88 186 ARG A C 1
ATOM 1387 O O . ARG A 1 186 ? 22.007 -8.178 -36.169 1.00 74.88 186 ARG A O 1
ATOM 1394 N N . HIS A 1 187 ? 20.732 -6.427 -35.549 1.00 76.44 187 HIS A N 1
ATOM 1395 C CA . HIS A 1 187 ? 21.347 -6.186 -34.247 1.00 76.44 187 HIS A CA 1
ATOM 1396 C C . HIS A 1 187 ? 20.613 -6.974 -33.159 1.00 76.44 187 HIS A C 1
ATOM 1398 O O . HIS A 1 187 ? 19.384 -6.983 -33.135 1.00 76.44 187 HIS A O 1
ATOM 1404 N N . THR A 1 188 ? 21.354 -7.670 -32.297 1.00 75.38 188 THR A N 1
ATOM 1405 C CA . THR A 1 188 ? 20.821 -8.550 -31.230 1.00 75.38 188 THR A CA 1
ATOM 1406 C C . THR A 1 188 ? 21.228 -8.094 -29.829 1.00 75.38 188 THR A C 1
ATOM 1408 O O . THR A 1 188 ? 21.116 -8.860 -28.880 1.00 75.38 188 THR A O 1
ATOM 1411 N N . ASP A 1 189 ? 21.792 -6.898 -29.715 1.00 84.44 189 ASP A N 1
ATOM 1412 C CA . ASP A 1 189 ? 22.374 -6.329 -28.502 1.00 84.44 189 ASP A CA 1
ATOM 1413 C C . ASP A 1 189 ? 21.470 -5.287 -27.830 1.00 84.44 189 ASP A C 1
ATOM 1415 O O . ASP A 1 189 ? 21.925 -4.591 -26.929 1.00 84.44 189 ASP A O 1
ATOM 1419 N N . TYR A 1 190 ? 20.205 -5.191 -28.244 1.00 91.44 190 TYR A N 1
ATOM 1420 C CA . TYR A 1 190 ? 19.210 -4.361 -27.574 1.00 91.44 190 TYR A CA 1
ATOM 1421 C C . TYR A 1 190 ? 18.613 -5.104 -26.374 1.00 91.44 190 TYR A C 1
ATOM 1423 O O . TYR A 1 190 ? 18.506 -6.331 -26.367 1.00 91.44 190 TYR A O 1
ATOM 1431 N N . ASP A 1 191 ? 18.187 -4.346 -25.376 1.00 94.44 191 ASP A N 1
ATOM 1432 C CA . ASP A 1 191 ? 17.507 -4.830 -24.186 1.00 94.44 191 ASP A CA 1
ATOM 1433 C C . ASP A 1 191 ? 15.984 -4.740 -24.365 1.00 94.44 191 ASP A C 1
ATOM 1435 O O . ASP A 1 191 ? 15.445 -3.837 -25.013 1.00 94.44 191 ASP A O 1
ATOM 1439 N N . ARG A 1 192 ? 15.276 -5.669 -23.733 1.00 95.56 192 ARG A N 1
ATOM 1440 C CA . ARG A 1 192 ? 13.847 -5.613 -23.435 1.00 95.56 192 ARG A CA 1
ATOM 1441 C C . ARG A 1 192 ? 13.697 -5.633 -21.925 1.00 95.56 192 ARG A C 1
ATOM 1443 O O . ARG A 1 192 ? 14.077 -6.603 -21.271 1.00 95.56 192 ARG A O 1
ATOM 1450 N N . LEU A 1 193 ? 13.143 -4.566 -21.369 1.00 97.31 193 LEU A N 1
ATOM 1451 C CA . LEU A 1 193 ? 12.810 -4.501 -19.950 1.00 97.31 193 LEU A CA 1
ATOM 1452 C C . LEU A 1 193 ? 11.424 -5.105 -19.737 1.00 97.31 193 LEU A C 1
ATOM 1454 O O . LEU A 1 193 ? 10.485 -4.715 -20.422 1.00 97.31 193 LEU A O 1
ATOM 1458 N N . VAL A 1 194 ? 11.291 -6.001 -18.763 1.00 97.69 194 VAL A N 1
ATOM 1459 C CA . VAL A 1 194 ? 10.013 -6.544 -18.299 1.00 97.69 194 VAL A CA 1
ATOM 1460 C C . VAL A 1 194 ? 9.882 -6.277 -16.800 1.00 97.69 194 VAL A C 1
ATOM 1462 O O . VAL A 1 194 ? 10.715 -6.710 -16.001 1.00 97.69 194 VAL A O 1
ATOM 1465 N N . LEU A 1 195 ? 8.835 -5.552 -16.419 1.00 97.94 195 LEU A N 1
ATOM 1466 C CA . LEU A 1 195 ? 8.438 -5.289 -15.042 1.00 97.94 195 LEU A CA 1
ATOM 1467 C C . LEU A 1 195 ? 7.140 -6.034 -14.754 1.00 97.94 195 LEU A C 1
ATOM 1469 O O . LEU A 1 195 ? 6.165 -5.869 -15.476 1.00 97.94 195 LEU A O 1
ATOM 1473 N N . GLU A 1 196 ? 7.109 -6.819 -13.689 1.00 98.06 196 GLU A N 1
ATOM 1474 C CA . GLU A 1 196 ? 5.878 -7.409 -13.164 1.00 98.06 196 GLU A CA 1
ATOM 1475 C C . GLU A 1 196 ? 5.540 -6.708 -11.849 1.00 98.06 196 GLU A C 1
ATOM 1477 O O . GLU A 1 196 ? 6.331 -6.753 -10.902 1.00 98.06 196 GLU A O 1
ATOM 1482 N N . VAL A 1 197 ? 4.410 -6.003 -11.820 1.00 98.06 197 VAL A N 1
ATOM 1483 C CA . VAL A 1 197 ? 4.026 -5.074 -10.749 1.00 98.06 197 VAL A CA 1
ATOM 1484 C C . VAL A 1 197 ? 2.720 -5.537 -10.119 1.00 98.06 197 VAL A C 1
ATOM 1486 O O . VAL A 1 197 ? 1.715 -5.676 -10.813 1.00 98.06 197 VAL A O 1
ATOM 1489 N N . GLU A 1 198 ? 2.752 -5.752 -8.806 1.00 98.19 198 GLU A N 1
ATOM 1490 C CA . GLU A 1 198 ? 1.619 -6.158 -7.974 1.00 98.19 198 GLU A CA 1
ATOM 1491 C C . GLU A 1 198 ? 1.275 -5.039 -6.982 1.00 98.19 198 GLU A C 1
ATOM 1493 O O . GLU A 1 198 ? 2.139 -4.626 -6.198 1.00 98.19 198 GLU A O 1
ATOM 1498 N N . THR A 1 199 ? 0.035 -4.547 -7.002 1.00 97.38 199 THR A N 1
ATOM 1499 C CA . THR A 1 199 ? -0.448 -3.467 -6.125 1.00 97.38 199 THR A CA 1
ATOM 1500 C C . THR A 1 199 ? -1.396 -3.987 -5.042 1.00 97.38 199 THR A C 1
ATOM 1502 O O . THR A 1 199 ? -1.823 -5.141 -5.045 1.00 97.38 199 THR A O 1
ATOM 1505 N N . ASN A 1 200 ? -1.705 -3.145 -4.058 1.00 94.94 200 ASN A N 1
ATOM 1506 C CA . ASN A 1 200 ? -2.689 -3.436 -3.013 1.00 94.94 200 ASN A CA 1
ATOM 1507 C C . ASN A 1 200 ? -4.142 -3.101 -3.420 1.00 94.94 200 ASN A C 1
ATOM 1509 O O . ASN A 1 200 ? -5.041 -3.341 -2.622 1.00 94.94 200 ASN A O 1
ATOM 1513 N N . GLY A 1 201 ? -4.365 -2.581 -4.634 1.00 94.75 201 GLY A N 1
ATOM 1514 C CA . GLY A 1 201 ? -5.673 -2.162 -5.154 1.00 94.75 201 GLY A CA 1
ATOM 1515 C C . GLY A 1 201 ? -6.00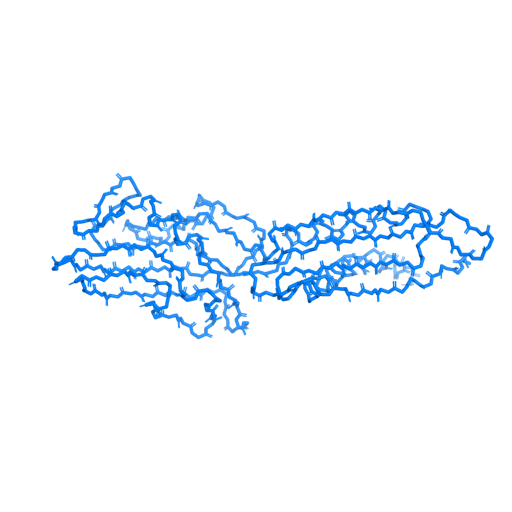7 -0.677 -4.967 1.00 94.75 201 GLY A C 1
ATOM 1516 O O . GLY A 1 201 ? -6.949 -0.179 -5.587 1.00 94.75 201 GLY A O 1
ATOM 1517 N N . SER A 1 202 ? -5.226 0.081 -4.187 1.00 95.12 202 SER A N 1
ATOM 1518 C CA . SER A 1 202 ? -5.436 1.533 -4.075 1.00 95.12 202 SER A CA 1
ATOM 1519 C C . SER A 1 202 ? -5.068 2.279 -5.362 1.00 95.12 202 SER A C 1
ATOM 1521 O O . SER A 1 202 ? -5.641 3.327 -5.641 1.00 95.12 202 SER A O 1
ATOM 1523 N N . ILE A 1 203 ? -4.198 1.701 -6.192 1.00 95.62 203 ILE A N 1
ATOM 1524 C CA . ILE A 1 203 ? -3.828 2.186 -7.525 1.00 95.62 203 ILE A CA 1
ATOM 1525 C C . ILE A 1 203 ? -3.718 1.005 -8.497 1.00 95.62 203 ILE A C 1
ATOM 1527 O O . ILE A 1 203 ? -3.309 -0.098 -8.110 1.00 95.62 203 ILE A O 1
ATOM 1531 N N . SER A 1 204 ? -4.048 1.231 -9.771 1.00 96.25 204 SER A N 1
ATOM 1532 C CA . SER A 1 204 ? -3.816 0.222 -10.804 1.00 96.25 204 SER A CA 1
ATOM 1533 C C . SER A 1 204 ? -2.305 0.035 -11.039 1.00 96.25 204 SER A C 1
ATOM 1535 O O . SER A 1 204 ? -1.541 1.005 -10.966 1.00 96.25 204 SER A O 1
ATOM 1537 N N . PRO A 1 205 ? -1.825 -1.179 -11.367 1.00 96.88 205 PRO A N 1
ATOM 1538 C CA . PRO A 1 205 ? -0.409 -1.398 -11.676 1.00 96.88 205 PRO A CA 1
ATOM 1539 C C . PRO A 1 205 ? 0.108 -0.517 -12.821 1.00 96.88 205 PRO A C 1
ATOM 1541 O O . PRO A 1 205 ? 1.266 -0.099 -12.822 1.00 96.88 205 PRO A O 1
ATOM 1544 N N . ARG A 1 206 ? -0.755 -0.215 -13.798 1.00 95.75 206 ARG A N 1
ATOM 1545 C CA . ARG A 1 206 ? -0.438 0.671 -14.918 1.00 95.75 206 ARG A CA 1
ATOM 1546 C C . ARG A 1 206 ? -0.189 2.099 -14.440 1.00 95.75 206 ARG A C 1
ATOM 1548 O O . ARG A 1 206 ? 0.834 2.680 -14.800 1.00 95.75 206 ARG A O 1
ATOM 1555 N N . ASP A 1 207 ? -1.100 2.646 -13.642 1.00 95.50 207 ASP A N 1
ATOM 1556 C CA . ASP A 1 207 ? -0.992 4.022 -13.155 1.00 95.50 207 ASP A CA 1
ATOM 1557 C C . ASP A 1 207 ? 0.191 4.171 -12.196 1.00 95.50 207 ASP A C 1
ATOM 1559 O O . ASP A 1 207 ? 0.924 5.153 -12.290 1.00 95.50 207 ASP A O 1
ATOM 1563 N N . ALA A 1 208 ? 0.479 3.146 -11.386 1.00 97.12 208 ALA A N 1
ATOM 1564 C CA . ALA A 1 208 ? 1.675 3.104 -10.547 1.00 97.12 208 ALA A CA 1
ATOM 1565 C C . ALA A 1 208 ? 2.971 3.258 -11.362 1.00 97.12 208 ALA A C 1
ATOM 1567 O O . ALA A 1 208 ? 3.877 3.996 -10.973 1.00 97.12 208 ALA A O 1
ATOM 1568 N N . VAL A 1 209 ? 3.074 2.590 -12.519 1.00 96.81 209 VAL A N 1
ATOM 1569 C CA . VAL A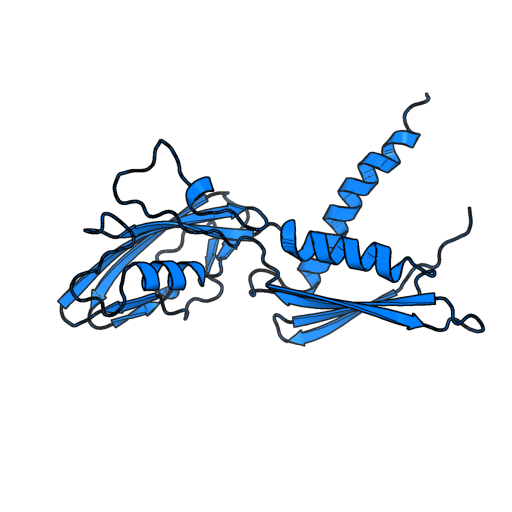 1 209 ? 4.243 2.716 -13.407 1.00 96.81 209 VAL A CA 1
ATOM 1570 C C . VAL A 1 209 ? 4.324 4.106 -14.039 1.00 96.81 209 VAL A C 1
ATOM 1572 O O . VAL A 1 209 ? 5.424 4.651 -14.158 1.00 96.81 209 VAL A O 1
ATOM 1575 N N . VAL A 1 210 ? 3.188 4.702 -14.409 1.00 96.19 210 VAL A N 1
ATOM 1576 C CA . VAL A 1 210 ? 3.136 6.076 -14.934 1.00 96.19 210 VAL A CA 1
ATOM 1577 C C . VAL A 1 210 ? 3.591 7.080 -13.874 1.00 96.19 210 VAL A C 1
ATOM 1579 O O . VAL A 1 210 ? 4.433 7.931 -14.159 1.00 96.19 210 VAL A O 1
ATOM 1582 N N . GLU A 1 211 ? 3.091 6.964 -12.646 1.00 96.12 211 GLU A N 1
ATOM 1583 C CA . GLU A 1 211 ? 3.485 7.825 -11.531 1.00 96.12 211 GLU A CA 1
ATOM 1584 C C . GLU A 1 211 ? 4.976 7.673 -11.211 1.00 96.12 211 GLU A C 1
ATOM 1586 O O . GLU A 1 211 ? 5.692 8.670 -11.104 1.00 96.12 211 GLU A O 1
ATOM 1591 N N . ALA A 1 212 ? 5.486 6.438 -11.177 1.00 96.88 212 ALA A N 1
ATOM 1592 C CA . ALA A 1 212 ? 6.908 6.184 -10.976 1.00 96.88 212 ALA A CA 1
ATOM 1593 C C . ALA A 1 212 ? 7.777 6.833 -12.066 1.00 96.88 212 ALA A C 1
ATOM 1595 O O . ALA A 1 212 ? 8.795 7.460 -11.765 1.00 96.88 212 ALA A O 1
ATOM 1596 N N . ALA A 1 213 ? 7.377 6.719 -13.335 1.00 95.94 213 ALA A N 1
ATOM 1597 C CA . ALA A 1 213 ? 8.081 7.356 -14.444 1.00 95.94 213 ALA A CA 1
ATOM 1598 C C . ALA A 1 213 ? 8.059 8.890 -14.329 1.00 95.94 213 ALA A C 1
ATOM 1600 O O . ALA A 1 213 ? 9.088 9.534 -14.546 1.00 95.94 213 ALA A O 1
ATOM 1601 N N . ASN A 1 214 ? 6.924 9.471 -13.929 1.00 95.75 214 ASN A N 1
ATOM 1602 C CA . ASN A 1 214 ? 6.794 10.910 -13.703 1.00 95.75 214 ASN A CA 1
ATOM 1603 C C . ASN A 1 214 ? 7.720 11.403 -12.583 1.00 95.75 214 ASN A C 1
ATOM 1605 O O . ASN A 1 214 ? 8.401 12.409 -12.774 1.00 95.75 214 ASN A O 1
ATOM 1609 N N . ILE A 1 215 ? 7.809 10.684 -11.459 1.00 95.19 215 ILE A N 1
ATOM 1610 C CA . ILE A 1 215 ? 8.717 11.022 -10.348 1.00 95.19 215 ILE A CA 1
ATOM 1611 C C . ILE A 1 215 ? 10.176 11.025 -10.824 1.00 95.19 215 ILE A C 1
ATOM 1613 O O . ILE A 1 215 ? 10.918 11.974 -10.565 1.00 95.19 215 ILE A O 1
ATOM 1617 N N . ILE A 1 216 ? 10.597 9.996 -11.568 1.00 95.62 216 ILE A N 1
ATOM 1618 C CA . ILE A 1 216 ? 11.958 9.934 -12.125 1.00 95.62 216 ILE A CA 1
ATOM 1619 C C . ILE A 1 216 ? 12.207 11.125 -13.056 1.00 95.62 216 ILE A C 1
ATOM 1621 O O . ILE A 1 216 ? 13.246 11.777 -12.959 1.00 95.62 216 ILE A O 1
ATOM 1625 N N . ASN A 1 217 ? 11.255 11.435 -13.937 1.00 94.31 217 ASN A N 1
ATOM 1626 C CA . ASN A 1 217 ? 11.387 12.532 -14.890 1.00 94.31 217 ASN A CA 1
ATOM 1627 C C . ASN A 1 217 ? 11.483 13.909 -14.207 1.00 94.31 217 ASN A C 1
ATOM 1629 O O . ASN A 1 217 ? 12.264 14.758 -14.641 1.00 94.31 217 ASN A O 1
ATOM 1633 N N . GLN A 1 218 ? 10.749 14.128 -13.113 1.00 92.94 218 GLN A N 1
ATOM 1634 C CA . GLN A 1 218 ? 10.859 15.351 -12.311 1.00 92.94 218 GLN A CA 1
ATOM 1635 C C . GLN A 1 218 ? 12.273 15.525 -11.746 1.00 92.94 218 GLN A C 1
ATOM 1637 O O . GLN A 1 218 ? 12.855 16.602 -11.872 1.00 92.94 218 GLN A O 1
ATOM 1642 N N . HIS A 1 219 ? 12.871 14.458 -11.207 1.00 92.56 219 HIS A N 1
ATOM 1643 C CA . HIS A 1 219 ? 14.259 14.507 -10.743 1.00 92.56 219 HIS A CA 1
ATOM 1644 C C . HIS A 1 219 ? 15.249 14.749 -11.886 1.00 92.56 219 HIS A C 1
ATOM 1646 O O . HIS A 1 219 ? 16.168 15.547 -11.729 1.00 92.56 219 HIS A O 1
ATOM 1652 N N . MET A 1 220 ? 15.053 14.114 -13.045 1.00 92.75 220 MET A N 1
ATOM 1653 C CA . MET A 1 220 ? 15.918 14.322 -14.213 1.00 92.75 220 MET A CA 1
ATOM 1654 C C . MET A 1 220 ? 15.837 15.754 -14.749 1.00 92.75 220 MET A C 1
ATOM 1656 O O . MET A 1 220 ? 16.852 16.301 -15.173 1.00 92.75 220 MET A O 1
ATOM 1660 N N . THR A 1 221 ? 14.667 16.394 -14.671 1.00 93.00 221 THR A N 1
ATOM 1661 C CA . THR A 1 221 ? 14.489 17.801 -15.066 1.00 93.00 221 THR A CA 1
ATOM 1662 C C . THR A 1 221 ? 15.416 18.743 -14.299 1.00 93.00 221 THR A C 1
ATOM 1664 O O . THR A 1 221 ? 15.989 19.640 -14.909 1.00 93.00 221 THR A O 1
ATOM 1667 N N . ALA A 1 222 ? 15.659 18.497 -13.009 1.00 90.94 222 ALA A N 1
ATOM 1668 C CA . ALA A 1 222 ? 16.586 19.306 -12.211 1.00 90.94 222 ALA A CA 1
ATOM 1669 C C . ALA A 1 222 ? 18.055 19.193 -12.670 1.00 90.94 222 ALA A C 1
ATOM 1671 O O . ALA A 1 222 ? 18.831 20.129 -12.508 1.00 90.94 222 ALA A O 1
ATOM 1672 N N . PHE A 1 223 ? 18.454 18.060 -13.256 1.00 91.56 223 PHE A N 1
ATOM 1673 C CA . PHE A 1 223 ? 19.778 17.930 -13.875 1.00 91.56 223 PHE A CA 1
ATOM 1674 C C . PHE A 1 223 ? 19.822 18.589 -15.251 1.00 91.56 223 PHE A C 1
ATOM 1676 O O . PHE A 1 223 ? 20.846 19.154 -15.622 1.00 91.56 223 PHE A O 1
ATOM 1683 N N . MET A 1 224 ? 18.720 18.526 -16.005 1.00 89.19 224 MET A N 1
ATOM 1684 C CA . MET A 1 224 ? 18.626 19.177 -17.312 1.00 89.19 224 MET A CA 1
ATOM 1685 C C . MET A 1 224 ? 18.717 20.699 -17.193 1.00 89.19 224 MET A C 1
ATOM 1687 O O . MET A 1 224 ? 19.369 21.306 -18.027 1.00 89.19 224 MET A O 1
ATOM 1691 N N . SER A 1 225 ? 18.178 21.313 -16.134 1.00 87.44 225 SER A N 1
ATOM 1692 C CA . SER A 1 225 ? 18.279 22.766 -15.924 1.00 87.44 225 SER A CA 1
ATOM 1693 C C . SER A 1 225 ? 19.704 23.282 -15.684 1.00 87.44 225 SER A C 1
ATOM 1695 O O . SER A 1 225 ? 19.920 24.485 -15.742 1.00 87.44 225 SER A O 1
ATOM 1697 N N . LEU A 1 226 ? 20.697 22.410 -15.457 1.00 85.38 226 LEU A N 1
ATOM 1698 C CA . LEU A 1 226 ? 22.107 22.824 -15.411 1.00 85.38 226 LEU A CA 1
ATOM 1699 C C . LEU A 1 226 ? 22.615 23.348 -16.762 1.00 85.38 226 LEU A C 1
ATOM 1701 O O . LEU A 1 226 ? 23.661 23.984 -16.807 1.00 85.38 226 LEU A O 1
ATOM 1705 N N . THR A 1 227 ? 21.913 23.081 -17.867 1.00 74.00 227 THR A N 1
ATOM 1706 C CA . THR A 1 227 ? 22.262 23.667 -19.169 1.00 74.00 227 THR A CA 1
ATOM 1707 C C . THR A 1 227 ? 21.883 25.139 -19.288 1.00 74.00 227 THR A C 1
ATOM 1709 O O . THR A 1 227 ? 22.331 25.778 -20.235 1.00 74.00 227 THR A O 1
ATOM 1712 N N . ASP A 1 228 ? 21.079 25.658 -18.355 1.00 62.53 228 ASP A N 1
ATOM 1713 C CA . ASP A 1 228 ? 20.567 27.031 -18.376 1.00 62.53 228 ASP A CA 1
ATOM 1714 C C . ASP A 1 228 ? 21.393 27.986 -17.481 1.00 62.53 228 ASP A C 1
ATOM 1716 O O . ASP A 1 228 ? 21.080 29.171 -17.393 1.00 62.53 228 ASP A O 1
ATOM 1720 N N . GLU A 1 229 ? 22.469 27.506 -16.840 1.00 57.47 229 GLU A N 1
ATOM 1721 C CA . GLU A 1 229 ? 23.468 28.344 -16.158 1.00 57.47 229 GLU A CA 1
ATOM 1722 C C . GLU A 1 229 ? 24.643 28.649 -17.102 1.00 57.47 229 GLU A C 1
ATOM 1724 O O . GLU A 1 229 ? 25.698 28.038 -16.987 1.00 57.47 229 GLU A O 1
ATOM 1729 N N . 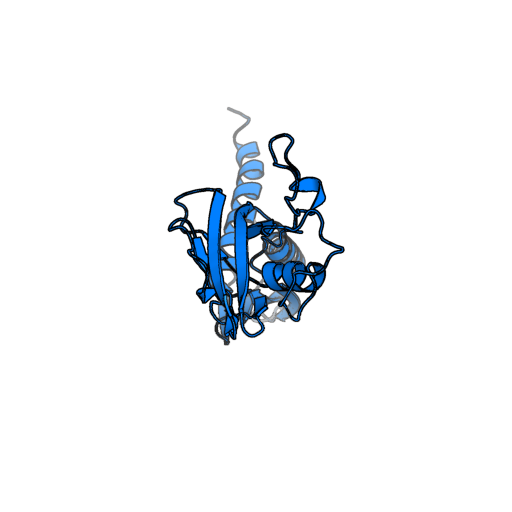ASP A 1 230 ? 24.427 29.546 -18.070 1.00 51.59 230 ASP A N 1
ATOM 1730 C CA . ASP A 1 230 ? 25.447 30.376 -18.745 1.00 51.59 230 ASP A CA 1
ATOM 1731 C C . ASP A 1 230 ? 24.756 31.280 -19.804 1.00 51.59 230 ASP A C 1
ATOM 1733 O O . ASP A 1 230 ? 24.971 31.133 -21.008 1.00 51.59 230 ASP A O 1
ATOM 1737 N N . GLU A 1 231 ? 23.923 32.232 -19.359 1.00 41.41 231 GLU A N 1
ATOM 1738 C CA . GLU A 1 231 ? 23.630 33.489 -20.087 1.00 41.41 231 GLU A CA 1
ATOM 1739 C C . GLU A 1 231 ? 23.641 34.700 -19.141 1.00 41.41 231 GLU A C 1
ATOM 1741 O O . GLU A 1 231 ? 22.984 34.648 -18.074 1.00 41.41 231 GLU A O 1
#

InterPro domains:
  IPR011262 DNA-directed RNA polymerase, insert domain [PF01000] (54-170)
  IPR011263 DNA-directed RNA polymerase, RpoA/D/Rpb3-type [PF01193] (24-220)
  IPR011263 DNA-directed RNA polymerase, RpoA/D/Rpb3-type [SM00662] (18-226)
  IPR011773 DNA-directed RNA polymerase, alpha subunit [TIGR02027] (19-229)
  IPR036603 RNA polymerase, RBP11-like subunit [G3DSA:3.30.1360.10] (17-220)
  IPR036603 RNA polymerase, RBP11-like subunit [SSF55257] (6-223)
  IPR036643 DNA-directed RNA polymerase, insert domain superfamily [G3DSA:2.170.120.12] (48-169)
  IPR036643 DNA-directed RNA polymerase, insert domain superfamily [SSF56553] (48-170)